Protein 6HXV (pdb70)

InterPro domains:
  IPR049733 Coiled-coil domain-containing protein 61, N-terminal head domain [PF27933] (8-145)
  IPR049733 Coiled-coil domain-containing protein 61, N-terminal head domain [cd22284] (7-140)
  IPR060572 CCDC61, coiled-coil domain [PF27935] (147-270)

B-factor: mean 34.75, std 16.64, range [12.06, 120.38]

Secondary structure (DSSP, 8-state):
---PPTT-EEEEEEEETTEEEEEEEEEETTEEEEEEEETTT--EEEEEE-HHHHHHHHHHHTS---HHHHHHHHHHHHHT--TTEEEEEE-HHHHHHHHHHH-------HHHHH-EEEEEEEEETTEEEEEEEEE-EEEPPPHHHHHHHHHHHHHHHHHHTT-/-PPEEEEEEEEETTEEEEEEEEEETTEEEEEEEETTT--EEEEEE-HHHHHHHHHHHTS---HHHHHHHHHHHHHT--TTEEEEEE-HHHHHHHHHHHHT-------HHHHH-EEEEEEEEETTEEEEEEEEE-EEEPPPHHHHHHHHHHHHHHHHHHH-

Radius of gyration: 26.98 Å; Cα contacts (8 Å, |Δi|>4): 589; chains: 2; bounding box: 34×44×88 Å

Sequence (323 aa):
GPHMEVGTVVVQEEMKFRGSEFAVKVEMMAERLLIVEISDVVTADQWRGEFGPAYIEDLLTRRKTGNFKQFPVFCSMLESAVHKSSDSVTLDLLTYSDLELLRNRKARAQPQSPALSAKRYLILIYTVEEARIHYPLPLPYLGKPDPAELQKEIRALRRSSELKTLGLREVGTVVQEEMKFRGSEFAVKVEMAERLLIVEISDVVVTADQWRGEFGPAYIEDLTRRKTGNFKQFPVFCSMLESAVHKSSDSVTTLDLLTYSDLELLRNRKAGVVGRPQSPALSAKRYLILIY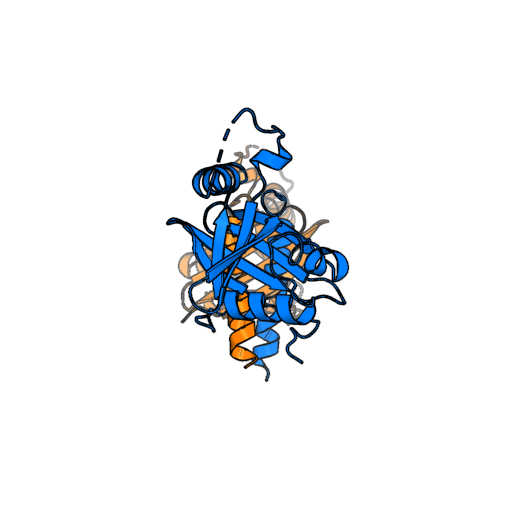TVEEARIHYPLPLPYLGKPDPAELQKEIRRALRSELKTLGL

Solvent-accessible surface area: 17899 Å² total; per-residue (Å²): 104,89,106,8,116,100,57,40,68,5,32,66,83,11,67,15,110,82,47,89,17,1,0,41,0,48,8,28,122,164,51,0,17,0,32,0,8,21,31,115,58,2,23,20,9,76,7,92,7,19,46,81,105,0,53,62,28,0,148,160,44,63,43,76,40,103,17,53,39,0,0,18,20,0,34,32,2,2,95,150,79,40,114,44,13,75,22,47,17,22,39,52,71,55,18,55,122,102,127,99,81,90,129,157,112,50,94,175,47,122,69,25,88,31,50,59,26,0,1,0,23,37,35,64,160,144,54,135,30,90,0,19,0,26,0,62,85,97,16,119,22,76,28,10,96,9,18,98,52,8,20,63,9,96,68,96,44,66,81,68,68,149,130,227,127,21,80,70,10,49,77,102,45,133,12,206,54,49,88,16,0,0,44,0,36,21,51,160,158,68,0,21,0,34,0,4,18,18,115,58,2,24,16,10,74,6,92,10,26,21,85,93,0,53,76,22,0,146,70,45,65,44,109,42,103,5,90,70,0,8,64,22,0,56,28,8,4,85,90,77,45,155,40,11,72,20,46,10,22,46,64,54,36,6,81,100,20,126,41,168,110,82,70,55,112,48,158,185,70,62,120,76,43,58,28,41,56,19,0,0,0,20,39,35,61,165,166,51,118,26,34,0,5,0,29,0,67,90,97,16,123,24,78,29,15,119,12,25,34,54,7,36,64,15,87,53,45,33,103,71,68,62,131

Structure (mmCIF, N/CA/C/O backbone):
data_6HXV
#
_entry.id   6HXV
#
_cell.length_a   55.360
_cell.length_b   76.310
_cell.length_c   83.240
_cell.angle_alpha   90.00
_cell.angle_beta   90.00
_cell.angle_gamma   90.00
#
_symmetry.space_group_name_H-M   'P 21 21 21'
#
loop_
_entity.id
_entity.type
_entity.pdbx_description
1 polymer 'Coiled-coil domain-containing protein 61'
2 water water
#
loop_
_atom_site.group_PDB
_atom_site.id
_atom_site.type_symbol
_atom_site.label_atom_id
_atom_site.label_alt_id
_atom_site.label_comp_id
_atom_site.label_asym_id
_atom_site.label_entity_id
_atom_site.label_seq_id
_atom_site.pdbx_PDB_ins_code
_atom_site.Cartn_x
_atom_site.Cartn_y
_atom_site.Cartn_z
_atom_site.occupancy
_atom_site.B_iso_or_equiv
_atom_site.auth_seq_id
_atom_site.auth_comp_id
_atom_site.auth_asym_id
_atom_site.auth_atom_id
_atom_site.pdbx_PDB_model_num
ATOM 1 N N . GLY A 1 1 ? 48.176 14.332 41.313 1.00 90.99 -2 GLY A N 1
ATOM 2 C CA . GLY A 1 1 ? 47.112 15.235 41.711 1.00 83.20 -2 GLY A CA 1
ATOM 3 C C . GLY A 1 1 ? 46.162 15.529 40.567 1.00 77.33 -2 GLY A C 1
ATOM 4 O O . GLY A 1 1 ? 46.575 15.532 39.405 1.00 75.36 -2 GLY A O 1
ATOM 5 N N . PRO A 1 2 ? 44.880 15.777 40.891 1.00 71.90 -1 PRO A N 1
ATOM 6 C CA . PRO A 1 2 ? 43.851 16.045 39.881 1.00 57.52 -1 PRO A CA 1
ATOM 7 C C . PRO A 1 2 ? 44.165 17.314 39.110 1.00 48.52 -1 PRO A C 1
ATOM 8 O O . PRO A 1 2 ? 44.605 18.298 39.709 1.00 39.65 -1 PRO A O 1
ATOM 12 N N . HIS A 1 3 ? 43.956 17.283 37.800 1.00 42.99 0 HIS A N 1
ATOM 13 C CA . HIS A 1 3 ? 44.182 18.453 36.966 1.00 42.68 0 HIS A CA 1
ATOM 14 C C . HIS A 1 3 ? 43.553 18.292 35.592 1.00 38.82 0 HIS A C 1
ATOM 15 O O . HIS A 1 3 ? 43.279 17.184 35.134 1.00 36.49 0 HIS A O 1
ATOM 22 N N . MET A 1 4 ? 43.315 19.418 34.946 1.00 39.29 1 MET A N 1
ATOM 23 C CA . MET A 1 4 ? 42.829 19.419 33.589 1.00 35.43 1 MET A CA 1
ATOM 24 C C . MET A 1 4 ? 44.053 19.597 32.698 1.00 32.27 1 MET A C 1
ATOM 25 O O . MET A 1 4 ? 44.885 20.461 32.955 1.00 26.08 1 MET A O 1
ATOM 30 N N . GLU A 1 5 ? 44.196 18.761 31.678 1.00 29.46 2 GLU A N 1
ATOM 31 C CA . GLU A 1 5 ? 45.393 18.814 30.847 1.00 27.22 2 GLU A CA 1
ATOM 32 C C . GLU A 1 5 ? 45.381 20.020 29.921 1.00 29.54 2 GLU A C 1
ATOM 33 O O . GLU A 1 5 ? 44.357 20.361 29.346 1.00 26.17 2 GLU A O 1
ATOM 39 N N . VAL A 1 6 ? 46.532 20.660 29.768 1.00 28.78 3 VAL A N 1
ATOM 40 C CA . VAL A 1 6 ? 46.633 21.781 28.852 1.00 27.93 3 VAL A CA 1
ATOM 41 C C . VAL A 1 6 ? 46.250 21.312 27.460 1.00 29.38 3 VAL A C 1
ATOM 42 O O . VAL A 1 6 ? 46.599 20.208 27.048 1.00 32.57 3 VAL A O 1
ATOM 46 N N . GLY A 1 7 ? 45.475 22.136 26.764 1.00 26.75 4 GLY A N 1
ATOM 47 C CA . GLY A 1 7 ? 44.976 21.777 25.450 1.00 34.70 4 GLY A CA 1
ATOM 48 C C . GLY A 1 7 ? 43.577 21.175 25.442 1.00 34.13 4 GLY A C 1
ATOM 49 O O . GLY A 1 7 ? 42.901 21.189 24.415 1.00 40.19 4 GLY A O 1
ATOM 50 N N . THR A 1 8 ? 43.141 20.648 26.581 1.00 34.38 5 THR A N 1
ATOM 51 C CA . THR A 1 8 ? 41.824 20.020 26.682 1.00 26.58 5 THR A CA 1
ATOM 52 C C . THR A 1 8 ? 40.697 21.040 26.556 1.00 31.32 5 THR A C 1
ATOM 53 O O . THR A 1 8 ? 40.779 22.138 27.109 1.00 24.63 5 THR A O 1
ATOM 57 N N . VAL A 1 9 ? 39.648 20.669 25.820 1.00 24.76 6 VAL A N 1
ATOM 58 C CA . VAL A 1 9 ? 38.439 21.475 25.705 1.00 29.48 6 VAL A CA 1
ATOM 59 C C . VAL A 1 9 ? 37.207 20.614 25.965 1.00 31.81 6 VAL A C 1
ATOM 60 O O . VAL A 1 9 ? 37.043 19.543 25.380 1.00 33.04 6 VAL A O 1
ATOM 64 N N . VAL A 1 10 ? 36.360 21.074 26.873 1.00 22.67 7 VAL A N 1
ATOM 65 C CA A VAL A 1 10 ? 35.072 20.446 27.127 0.57 23.09 7 VAL A CA 1
ATOM 66 C CA B VAL A 1 10 ? 35.077 20.431 27.083 0.43 22.11 7 VAL A CA 1
ATOM 67 C C . VAL A 1 10 ? 33.966 21.432 26.801 1.00 27.11 7 VAL A C 1
ATOM 68 O O . VAL A 1 10 ? 33.990 22.574 27.273 1.00 27.83 7 VAL A O 1
ATOM 75 N N . GLN A 1 11 ? 33.004 21.006 25.991 1.00 28.34 8 GLN A N 1
ATOM 76 C CA . GLN A 1 11 ? 31.880 21.872 25.667 1.00 25.47 8 GLN A CA 1
ATOM 77 C C . GLN A 1 11 ? 30.614 21.044 25.577 1.00 27.11 8 GLN A C 1
ATOM 78 O O . GLN A 1 11 ? 30.549 20.053 24.845 1.00 28.54 8 GLN A O 1
ATOM 84 N N . GLU A 1 12 ? 29.621 21.447 26.359 1.00 23.53 9 GLU A N 1
ATOM 85 C CA . GLU A 1 12 ? 28.360 20.739 26.425 1.00 23.76 9 GLU A CA 1
ATOM 86 C C . GLU A 1 12 ? 27.250 21.770 26.502 1.00 29.48 9 GLU A C 1
ATOM 87 O O . GLU A 1 12 ? 27.450 22.878 27.002 1.00 30.95 9 GLU A O 1
ATOM 93 N N . GLU A 1 13 ? 26.078 21.402 26.007 1.00 31.13 10 GLU A N 1
ATOM 94 C CA . GLU A 1 13 ? 24.928 22.280 26.067 1.00 27.88 10 GLU A CA 1
ATOM 95 C C . GLU A 1 13 ? 24.116 21.909 27.301 1.00 28.93 10 GLU A C 1
ATOM 96 O O . GLU A 1 13 ? 24.028 20.743 27.669 1.00 28.90 10 GLU A O 1
ATOM 102 N N . MET A 1 14 ? 23.561 22.907 27.962 1.00 27.87 11 MET A N 1
ATOM 103 C CA . MET A 1 14 ? 22.753 22.648 29.143 1.00 32.51 11 MET A CA 1
ATOM 104 C C . MET A 1 14 ? 21.849 23.830 29.408 1.00 34.78 11 MET A C 1
ATOM 105 O O . MET A 1 14 ? 22.075 24.934 28.904 1.00 31.67 11 MET A O 1
ATOM 110 N N . LYS A 1 15 ? 20.807 23.579 30.187 1.00 33.64 12 LYS A N 1
ATOM 111 C CA . LYS A 1 15 ? 19.783 24.571 30.444 1.00 32.04 12 LYS A CA 1
ATOM 112 C C . LYS A 1 15 ? 20.029 25.294 31.761 1.00 31.82 12 LYS A C 1
ATOM 113 O O . LYS A 1 15 ? 20.365 24.680 32.766 1.00 34.47 12 LYS A O 1
ATOM 115 N N . PHE A 1 16 ? 19.881 26.612 31.735 1.00 37.67 13 PHE A N 1
ATOM 116 C CA . PHE A 1 16 ? 19.936 27.424 32.942 1.00 34.86 13 PHE A CA 1
ATOM 117 C C . PHE A 1 16 ? 18.664 28.250 33.052 1.00 41.34 13 PHE A C 1
ATOM 118 O O . PHE A 1 16 ? 18.455 29.175 32.265 1.00 44.44 13 PHE A O 1
ATOM 126 N N . ARG A 1 17 ? 17.831 27.924 34.034 1.00 48.51 14 ARG A N 1
ATOM 127 C CA . ARG A 1 17 ? 16.569 28.628 34.245 1.00 56.17 14 ARG A CA 1
ATOM 128 C C . ARG A 1 17 ? 15.732 28.633 32.963 1.00 54.37 14 ARG A C 1
ATOM 129 O O . ARG A 1 17 ? 15.279 29.681 32.493 1.00 53.10 14 ARG A O 1
ATOM 131 N N . GLY A 1 18 ? 15.562 27.452 32.382 1.00 46.45 15 GLY A N 1
ATOM 132 C CA . GLY A 1 18 ? 14.675 27.286 31.249 1.00 40.05 15 GLY A CA 1
ATOM 133 C C . GLY A 1 18 ? 15.244 27.536 29.863 1.00 49.12 15 GLY A C 1
ATOM 134 O O . GLY A 1 18 ? 14.577 27.255 28.867 1.00 56.48 15 GLY A O 1
ATOM 135 N N . SER A 1 19 ? 16.461 28.060 29.773 1.00 43.11 16 SER A N 1
ATOM 136 C CA . SER A 1 19 ? 17.035 28.337 28.456 1.00 46.43 16 SER A CA 1
ATOM 137 C C . SER A 1 19 ? 18.349 27.596 28.198 1.00 33.15 16 SER A C 1
ATOM 138 O O . SER A 1 19 ? 19.117 27.301 29.120 1.00 29.86 16 SER A O 1
ATOM 141 N N . GLU A 1 20 ? 18.590 27.306 26.924 1.00 32.63 17 GLU A N 1
ATOM 142 C CA . GLU A 1 20 ? 19.741 26.514 26.495 1.00 31.09 17 GLU A CA 1
ATOM 143 C C . GLU A 1 20 ? 20.989 27.367 26.309 1.00 30.56 17 GLU A C 1
ATOM 144 O O . GLU A 1 20 ? 20.954 28.402 25.628 1.00 23.81 17 GLU A O 1
ATOM 150 N N . PHE A 1 21 ? 22.084 26.919 26.918 1.00 25.40 18 PHE A N 1
ATOM 151 C CA . PHE A 1 21 ? 23.388 27.542 26.763 1.00 28.44 18 PHE A CA 1
ATOM 152 C C . PHE A 1 21 ? 24.417 26.494 26.395 1.00 30.56 18 PHE A C 1
ATOM 153 O O . PHE A 1 21 ? 24.329 25.340 26.812 1.00 33.53 18 PHE A O 1
ATOM 161 N N . ALA A 1 22 ? 25.397 26.913 25.611 1.00 26.99 19 ALA A N 1
ATOM 162 C CA . ALA A 1 22 ? 26.559 26.096 25.354 1.00 25.43 19 ALA A CA 1
ATOM 163 C C . ALA A 1 22 ? 27.642 26.535 26.334 1.00 27.54 19 ALA A C 1
ATOM 164 O O . ALA A 1 22 ? 27.878 27.732 26.511 1.00 21.52 19 ALA A O 1
ATOM 166 N N . VAL A 1 23 ? 28.269 25.565 26.989 1.00 25.59 20 VAL A N 1
ATOM 167 C CA . VAL A 1 23 ? 29.237 25.854 28.048 1.00 24.38 20 VAL A CA 1
ATOM 168 C C . VAL A 1 23 ? 30.600 25.297 27.651 1.00 29.15 20 VAL A C 1
ATOM 169 O O . VAL A 1 23 ? 30.747 24.088 27.551 1.00 27.57 20 VAL A O 1
ATOM 173 N N . LYS A 1 24 ? 31.586 26.164 27.421 1.00 23.75 21 LYS A N 1
ATOM 174 C CA . LYS A 1 24 ? 32.908 25.708 26.972 1.00 21.60 21 LYS A CA 1
ATOM 175 C C . LYS A 1 24 ? 34.013 26.052 27.979 1.00 25.96 21 LYS A C 1
ATOM 176 O O . LYS A 1 24 ? 34.207 27.214 28.341 1.00 26.38 21 LYS A O 1
ATOM 182 N N . VAL A 1 25 ? 34.744 25.035 28.408 1.00 22.42 22 VAL A N 1
ATOM 183 C CA . VAL A 1 25 ? 35.844 25.250 29.326 1.00 25.85 22 VAL A CA 1
ATOM 184 C C . VAL A 1 25 ? 37.097 24.718 28.668 1.00 20.09 22 VAL A C 1
ATOM 185 O O . VAL A 1 25 ? 37.148 23.560 28.270 1.00 21.95 22 VAL A O 1
ATOM 189 N N . GLU A 1 26 ? 38.095 25.582 28.539 1.00 22.49 23 GLU A N 1
ATOM 190 C CA . GLU A 1 26 ? 39.362 25.201 27.942 1.00 20.50 23 GLU A CA 1
ATOM 191 C C . GLU A 1 26 ? 40.556 25.419 28.883 1.00 20.58 23 GLU A C 1
ATOM 192 O O . GLU A 1 26 ? 40.655 26.444 29.569 1.00 24.10 23 GLU A O 1
ATOM 198 N N . MET A 1 27 ? 41.473 24.455 28.908 1.00 20.45 24 MET A N 1
ATOM 199 C CA A MET A 1 27 ? 42.717 24.613 29.651 0.07 22.29 24 MET A CA 1
ATOM 200 C CA B MET A 1 27 ? 42.714 24.619 29.664 0.93 16.54 24 MET A CA 1
ATOM 201 C C . MET A 1 27 ? 43.860 25.088 28.758 1.00 24.92 24 MET A C 1
ATOM 202 O O . MET A 1 27 ? 44.348 24.335 27.932 1.00 27.43 24 MET A O 1
ATOM 211 N N . ALA A 1 28 ? 44.284 26.341 28.929 1.00 29.47 25 ALA A N 1
ATOM 212 C CA . ALA A 1 28 ? 45.496 26.844 28.282 1.00 32.61 25 ALA A CA 1
ATOM 213 C C . ALA A 1 28 ? 46.618 26.753 29.315 1.00 29.41 25 ALA A C 1
ATOM 214 O O . ALA A 1 28 ? 46.375 26.327 30.441 1.00 22.20 25 ALA A O 1
ATOM 216 N N . GLU A 1 29 ? 47.843 27.113 28.943 1.00 25.00 26 GLU A N 1
ATOM 217 C CA . GLU A 1 29 ? 48.940 27.025 29.895 1.00 22.93 26 GLU A CA 1
ATOM 218 C C . GLU A 1 29 ? 48.708 28.018 31.029 1.00 25.47 26 GLU A C 1
ATOM 219 O O . GLU A 1 29 ? 48.640 29.218 30.790 1.00 27.22 26 GLU A O 1
ATOM 225 N N . ARG A 1 30 ? 48.570 27.501 32.249 1.00 22.47 27 ARG A N 1
ATOM 226 C CA . ARG A 1 30 ? 48.293 28.300 33.452 1.00 21.97 27 ARG A CA 1
ATOM 227 C C . ARG A 1 30 ? 47.136 29.286 33.260 1.00 20.10 27 ARG A C 1
ATOM 228 O O . ARG A 1 30 ? 47.153 30.404 33.774 1.00 21.87 27 ARG A O 1
ATOM 236 N N . LEU A 1 31 ? 46.117 28.857 32.527 1.00 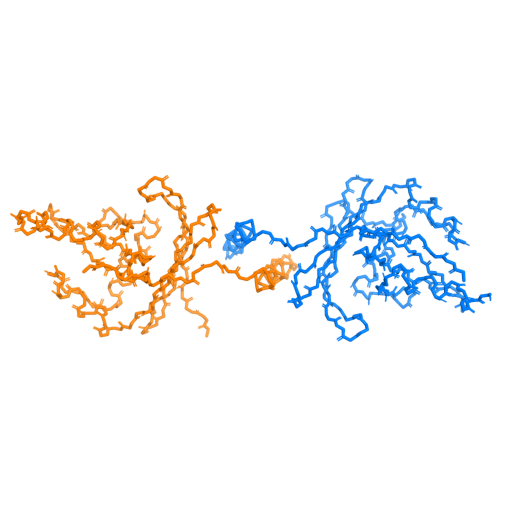21.44 28 LEU A N 1
ATOM 237 C CA . LEU A 1 31 ? 45.009 29.748 32.224 1.00 19.77 28 LEU A CA 1
ATOM 238 C C . LEU A 1 31 ? 43.752 28.936 31.973 1.00 20.98 28 LEU A C 1
ATOM 239 O O . LEU A 1 31 ? 43.699 28.116 31.048 1.00 20.99 28 LEU A O 1
ATOM 244 N N . LEU A 1 32 ? 42.762 29.156 32.834 1.00 19.90 29 LEU A N 1
ATOM 245 C CA . LEU A 1 32 ? 41.444 28.567 32.699 1.00 22.84 29 LEU A CA 1
ATOM 246 C C . LEU A 1 32 ? 40.558 29.482 31.872 1.00 20.63 29 LEU A C 1
ATOM 247 O O . LEU A 1 32 ? 40.357 30.639 32.229 1.00 24.41 29 LEU A O 1
ATOM 252 N N . ILE A 1 33 ? 40.004 28.958 30.786 1.00 19.96 30 ILE A N 1
ATOM 253 C CA . ILE A 1 33 ? 39.166 29.768 29.917 1.00 20.51 30 ILE A CA 1
ATOM 254 C C . ILE A 1 33 ? 37.737 29.253 29.917 1.00 19.68 30 ILE A C 1
ATOM 255 O O . ILE A 1 33 ? 37.494 28.078 29.660 1.00 25.50 30 ILE A O 1
ATOM 260 N N . VAL A 1 34 ? 36.796 30.146 30.189 1.00 20.79 31 VAL A N 1
ATOM 261 C CA . VAL A 1 34 ? 35.389 29.772 30.300 1.00 23.36 31 VAL A CA 1
ATOM 262 C C . VAL A 1 34 ? 34.577 30.634 29.342 1.00 25.15 31 VAL A C 1
ATOM 263 O O . VAL A 1 34 ? 34.628 31.857 29.394 1.00 24.57 31 VAL A O 1
ATOM 267 N N . GLU A 1 35 ? 33.832 29.990 28.461 1.00 18.93 32 GLU A N 1
ATOM 268 C CA . GLU A 1 35 ? 33.068 30.722 27.462 1.00 24.47 32 GLU A CA 1
ATOM 269 C C . GLU A 1 35 ? 31.664 30.169 27.375 1.00 23.56 32 GLU A C 1
ATOM 270 O O . GLU A 1 35 ? 31.472 28.952 27.284 1.00 29.44 32 GLU A O 1
ATOM 276 N N . ILE A 1 36 ? 30.679 31.057 27.406 1.00 25.69 33 ILE A N 1
ATOM 277 C CA . ILE A 1 36 ? 29.282 30.627 27.387 1.00 23.27 33 ILE A CA 1
ATOM 278 C C . ILE A 1 36 ? 28.525 31.318 26.254 1.00 28.30 33 ILE A C 1
ATOM 279 O O . ILE A 1 36 ? 28.679 32.520 26.029 1.00 28.73 33 ILE A O 1
ATOM 284 N N . SER A 1 37 ? 27.733 30.535 25.531 1.00 33.29 34 SER A N 1
ATOM 285 C CA . SER A 1 37 ? 26.995 31.024 24.372 1.00 27.26 34 SER A CA 1
ATOM 286 C C . SER A 1 37 ? 25.510 30.742 24.530 1.00 26.30 34 SER A C 1
ATOM 287 O O . SER A 1 37 ? 25.105 29.613 24.810 1.00 26.68 34 SER A O 1
ATOM 290 N N . ASP A 1 38 ? 24.696 31.771 24.344 1.00 30.04 35 ASP A N 1
ATOM 291 C CA . ASP A 1 38 ? 23.258 31.571 24.294 1.00 32.69 35 ASP A CA 1
ATOM 292 C C . ASP A 1 38 ? 22.922 30.881 22.985 1.00 27.27 35 ASP A C 1
ATOM 293 O O . ASP A 1 38 ? 23.195 31.418 21.917 1.00 25.31 35 ASP A O 1
ATOM 298 N N . VAL A 1 39 ? 22.340 29.691 23.071 1.00 26.84 36 VAL A N 1
ATOM 299 C CA . VAL A 1 39 ? 22.061 28.902 21.876 1.00 30.69 36 VAL A CA 1
ATOM 300 C C . VAL A 1 39 ? 21.065 29.622 20.953 1.00 32.08 36 VAL A C 1
ATOM 301 O O . VAL A 1 39 ? 21.196 29.564 19.734 1.00 27.79 36 VAL A O 1
ATOM 305 N N . VAL A 1 40 ? 20.103 30.336 21.531 1.00 27.62 37 VAL A N 1
ATOM 306 C CA . VAL A 1 40 ? 19.090 31.024 20.728 1.00 32.03 37 VAL A CA 1
ATOM 307 C C . VAL A 1 40 ? 19.539 32.389 20.183 1.00 33.01 37 VAL A C 1
ATOM 308 O O . VAL A 1 40 ? 19.351 32.675 18.998 1.00 32.83 37 VAL A O 1
ATOM 312 N N . THR A 1 41 ? 20.119 33.234 21.033 1.00 32.15 38 THR A N 1
ATOM 313 C CA . THR A 1 41 ? 20.458 34.598 20.610 1.00 27.51 38 THR A CA 1
ATOM 314 C C . THR A 1 41 ? 21.859 34.747 20.020 1.00 28.33 38 THR A C 1
ATOM 315 O O . THR A 1 41 ? 22.141 35.753 19.375 1.00 30.23 38 THR A O 1
ATOM 319 N N . ALA A 1 42 ? 22.722 33.760 20.281 1.00 28.89 39 ALA A N 1
ATOM 320 C CA . ALA A 1 42 ? 24.163 33.785 19.976 1.00 35.63 39 ALA A CA 1
ATOM 321 C C . ALA A 1 42 ? 24.979 34.778 20.826 1.00 27.97 39 ALA A C 1
ATOM 322 O O . ALA A 1 42 ? 26.160 34.956 20.580 1.00 27.98 39 ALA A O 1
ATOM 324 N N . ASP A 1 43 ? 24.362 35.423 21.810 1.00 28.18 40 ASP A N 1
ATOM 325 C CA . ASP A 1 43 ? 25.130 36.201 22.788 1.00 27.82 40 ASP A CA 1
ATOM 326 C C . ASP A 1 43 ? 26.258 35.374 23.391 1.00 25.46 40 ASP A C 1
ATOM 327 O O . ASP A 1 43 ? 26.082 34.193 23.649 1.00 22.98 40 ASP A O 1
ATOM 332 N N . GLN A 1 44 ? 27.414 35.986 23.610 1.00 23.07 41 GLN A N 1
ATOM 333 C CA . GLN A 1 44 ? 28.511 35.265 24.266 1.00 29.09 41 GLN A CA 1
ATOM 334 C C . GLN A 1 44 ? 29.118 36.000 25.463 1.00 23.26 41 GLN A C 1
ATOM 335 O O . GLN A 1 44 ? 29.170 37.229 25.491 1.00 26.65 41 GLN A O 1
ATOM 341 N N . TRP A 1 45 ? 29.603 35.222 26.425 1.00 19.02 42 TRP A N 1
ATOM 342 C CA . TRP A 1 45 ? 30.348 35.730 27.576 1.00 21.10 42 TRP A CA 1
ATOM 343 C C . TRP A 1 45 ? 31.607 34.906 27.711 1.00 29.29 42 TRP A C 1
ATOM 344 O O . TRP A 1 45 ? 31.580 33.713 27.424 1.00 24.59 42 TRP A O 1
ATOM 355 N N . ARG A 1 46 ? 32.701 35.529 28.143 1.00 23.00 43 ARG A N 1
ATOM 356 C CA . ARG A 1 46 ? 33.964 34.823 28.288 1.00 26.72 43 ARG A CA 1
ATOM 357 C C . ARG A 1 46 ? 34.813 35.419 29.398 1.00 25.60 43 ARG A C 1
ATOM 358 O O . ARG A 1 46 ? 34.896 36.637 29.550 1.00 26.78 43 ARG A O 1
ATOM 366 N N . GLY A 1 47 ? 35.445 34.551 30.177 1.00 28.04 44 GLY A N 1
ATOM 367 C CA . GLY A 1 47 ? 36.425 34.994 31.150 1.00 22.23 44 GLY A CA 1
ATOM 368 C C . GLY A 1 47 ? 37.639 34.097 31.137 1.00 23.22 44 GLY A C 1
ATOM 369 O O . GLY A 1 47 ? 37.570 32.927 30.745 1.00 20.81 44 GLY A O 1
ATOM 370 N N . GLU A 1 48 ? 38.776 34.643 31.550 1.00 19.49 45 GLU A N 1
ATOM 371 C CA . GLU A 1 48 ? 39.966 33.819 31.672 1.00 16.77 45 GLU A CA 1
ATOM 372 C C . GLU A 1 48 ? 40.546 34.042 33.062 1.00 19.12 45 GLU A C 1
ATOM 373 O O . GLU A 1 48 ? 40.492 35.142 33.597 1.00 20.79 45 GLU A O 1
ATOM 379 N N . PHE A 1 49 ? 41.047 32.976 33.669 1.00 20.00 46 PHE A N 1
ATOM 380 C CA . PHE A 1 49 ? 41.461 33.021 35.061 1.00 20.96 46 PHE A CA 1
ATOM 381 C C . PHE A 1 49 ? 42.770 32.293 35.275 1.00 18.25 46 PHE A C 1
ATOM 382 O O . PHE A 1 49 ? 42.907 31.149 34.857 1.00 21.65 46 PHE A O 1
ATOM 390 N N . GLY A 1 50 ? 43.713 32.947 35.950 1.00 21.25 47 GLY A N 1
ATOM 391 C CA . GLY A 1 50 ? 44.988 32.323 36.265 1.00 21.03 47 GLY A CA 1
ATOM 392 C C . GLY A 1 50 ? 45.001 31.659 37.635 1.00 20.52 47 GLY A C 1
ATOM 393 O O . GLY A 1 50 ? 44.033 31.747 38.398 1.00 19.98 47 GLY A O 1
ATOM 394 N N . PRO A 1 51 ? 46.109 30.978 37.953 1.00 24.64 48 PRO A N 1
ATOM 395 C CA . PRO A 1 51 ? 46.265 30.248 39.221 1.00 19.92 48 PRO A CA 1
ATOM 396 C C . PRO A 1 51 ? 46.061 31.140 40.446 1.00 22.59 48 PRO A C 1
ATOM 397 O O . PRO A 1 51 ? 45.286 30.774 41.336 1.00 22.65 48 PRO A O 1
ATOM 401 N N . ALA A 1 52 ? 46.750 32.276 40.503 1.00 19.52 49 ALA A N 1
ATOM 402 C CA . ALA A 1 52 ? 46.600 33.199 41.641 1.00 22.29 49 ALA A CA 1
ATOM 403 C C . ALA A 1 52 ? 45.161 33.704 41.772 1.00 26.55 49 ALA A C 1
ATOM 404 O O . ALA A 1 52 ? 44.618 33.811 42.873 1.00 22.41 49 ALA A O 1
ATOM 406 N N . TYR A 1 53 ? 44.549 34.032 40.645 1.00 23.64 50 TYR A N 1
ATOM 407 C CA . TYR A 1 53 ? 43.169 34.522 40.673 1.00 25.75 50 TYR A CA 1
ATOM 408 C C . TYR A 1 53 ? 42.235 33.503 41.299 1.00 19.08 50 TYR A C 1
ATOM 409 O O . TYR A 1 53 ? 41.445 33.818 42.200 1.00 23.17 50 TYR A O 1
ATOM 418 N N . ILE A 1 54 ? 42.304 32.278 40.793 1.00 21.39 51 ILE A N 1
ATOM 419 C CA . ILE A 1 54 ? 41.429 31.216 41.274 1.00 19.60 51 ILE A CA 1
ATOM 420 C C . ILE A 1 54 ? 41.699 30.878 42.735 1.00 24.66 51 ILE A C 1
ATOM 421 O O . ILE A 1 54 ? 40.768 30.670 43.520 1.00 27.82 51 ILE A O 1
ATOM 426 N N . GLU A 1 55 ? 42.972 30.842 43.116 1.00 21.58 52 GLU A N 1
ATOM 427 C CA . GLU A 1 55 ? 43.275 30.472 44.492 1.00 28.43 52 GLU A CA 1
ATOM 428 C C . GLU A 1 55 ? 42.756 31.543 45.458 1.00 23.47 52 GLU A C 1
ATOM 429 O O . GLU A 1 55 ? 42.206 31.231 46.506 1.00 19.31 52 GLU A O 1
ATOM 435 N N . ASP A 1 56 ? 42.883 32.800 45.058 1.00 20.25 53 ASP A N 1
ATOM 436 C CA . ASP A 1 56 ? 42.332 33.907 45.815 1.00 22.59 53 ASP A CA 1
ATOM 437 C C . ASP A 1 56 ? 40.797 33.868 45.846 1.00 22.81 53 ASP A C 1
ATOM 438 O O . ASP A 1 56 ? 40.196 34.089 46.893 1.00 24.62 53 ASP A O 1
ATOM 443 N N . LEU A 1 57 ? 40.172 33.589 44.698 1.00 20.33 54 LEU A N 1
ATOM 444 C CA A LEU A 1 57 ? 38.713 33.545 44.603 0.34 20.01 54 LEU A CA 1
ATOM 445 C CA B LEU A 1 57 ? 38.712 33.545 44.604 0.66 19.78 54 LEU A CA 1
ATOM 446 C C . LEU A 1 57 ? 38.136 32.471 45.526 1.00 23.52 54 LEU A C 1
ATOM 447 O O . LEU A 1 57 ? 37.177 32.717 46.268 1.00 25.88 54 LEU A O 1
ATOM 456 N N . THR A 1 58 ? 38.715 31.280 45.474 1.00 22.58 55 THR A N 1
ATOM 457 C CA . THR A 1 58 ? 38.209 30.183 46.284 1.00 23.78 55 THR A CA 1
ATOM 458 C C . THR A 1 58 ? 38.398 30.502 47.771 1.00 25.75 55 THR A C 1
ATOM 459 O O . THR A 1 58 ? 37.543 30.158 48.596 1.00 24.74 55 THR A O 1
ATOM 463 N N A ARG A 1 59 ? 39.492 31.177 48.109 0.52 19.53 56 ARG A N 1
ATOM 464 N N B ARG A 1 59 ? 39.506 31.161 48.097 0.48 19.79 56 ARG A N 1
ATOM 465 C CA A ARG A 1 59 ? 39.738 31.530 49.503 0.52 24.66 56 ARG A CA 1
ATOM 466 C CA B ARG A 1 59 ? 39.774 31.564 49.474 0.48 25.02 56 ARG A CA 1
ATOM 467 C C A ARG A 1 59 ? 38.721 32.568 49.966 0.52 28.88 56 ARG A C 1
ATOM 468 C C B ARG A 1 59 ? 38.728 32.561 49.952 0.48 28.66 56 ARG A C 1
ATOM 469 O O A ARG A 1 59 ? 38.144 32.446 51.048 0.52 25.61 56 ARG A O 1
ATOM 470 O O B ARG A 1 59 ? 38.145 32.407 51.026 0.48 26.02 56 ARG A O 1
ATOM 485 N N . LYS A 1 60 ? 38.491 33.584 49.140 1.00 27.35 57 LYS A N 1
ATOM 486 C CA . LYS A 1 60 ? 37.507 34.614 49.459 1.00 23.02 57 LYS A CA 1
ATOM 487 C C . LYS A 1 60 ? 36.100 34.052 49.534 1.00 25.05 57 LYS A C 1
ATOM 488 O O . LYS A 1 60 ? 35.265 34.548 50.278 1.00 28.15 57 LYS A O 1
ATOM 494 N N . THR A 1 61 ? 35.841 33.008 48.756 1.00 21.27 58 THR A N 1
ATOM 495 C CA . THR A 1 61 ? 34.528 32.383 48.730 1.00 20.22 58 THR A CA 1
ATOM 496 C C . THR A 1 61 ? 34.272 31.596 50.022 1.00 27.23 58 THR A C 1
ATOM 497 O O . THR A 1 61 ? 33.125 31.433 50.450 1.00 28.53 58 THR A O 1
ATOM 501 N N . GLY A 1 62 ? 35.338 31.114 50.649 1.00 21.45 59 GLY A N 1
ATOM 502 C CA . GLY A 1 62 ? 35.218 30.442 51.937 1.00 20.24 59 GLY A CA 1
ATOM 503 C C . GLY A 1 62 ? 35.832 29.050 51.987 1.00 26.86 59 GLY A C 1
ATOM 504 O O . GLY A 1 62 ? 35.732 28.356 52.998 1.00 24.18 59 GLY A O 1
ATOM 505 N N . ASN A 1 63 ? 36.484 28.635 50.901 1.00 26.10 60 ASN A N 1
ATOM 506 C CA . ASN A 1 63 ? 37.062 27.289 50.842 1.00 24.37 60 ASN A CA 1
ATOM 507 C C . ASN A 1 63 ? 38.128 27.180 49.762 1.00 30.57 60 ASN A C 1
ATOM 508 O O . ASN A 1 63 ? 37.823 26.878 48.605 1.00 22.64 60 ASN A O 1
ATOM 513 N N . PHE A 1 64 ? 39.376 27.413 50.160 1.00 26.64 61 PHE A N 1
ATOM 514 C CA . PHE A 1 64 ? 40.513 27.396 49.245 1.00 22.76 61 PHE A CA 1
ATOM 515 C C . PHE A 1 64 ? 40.581 26.132 48.396 1.00 23.05 61 PHE A C 1
ATOM 516 O O . PHE A 1 64 ? 40.459 25.023 48.913 1.00 22.23 61 PHE A O 1
ATOM 524 N N . LYS A 1 65 ? 40.778 26.305 47.092 1.00 23.54 62 LYS A N 1
ATOM 525 C CA . LYS A 1 65 ? 41.106 25.187 46.211 1.00 23.00 62 LYS A CA 1
ATOM 526 C C . LYS A 1 65 ? 42.342 25.525 45.383 1.00 26.47 62 LYS A C 1
ATOM 527 O O . LYS A 1 65 ? 42.406 26.599 44.789 1.00 23.73 62 LYS A O 1
ATOM 533 N N . GLN A 1 66 ? 43.314 24.616 45.336 1.00 22.54 63 GLN A N 1
ATOM 534 C CA . GLN A 1 66 ? 44.429 24.748 44.388 1.00 23.16 63 GLN A CA 1
ATOM 535 C C . GLN A 1 66 ? 43.924 24.862 42.951 1.00 21.35 63 GLN A C 1
ATOM 536 O O . GLN A 1 66 ? 42.914 24.246 42.590 1.00 26.48 63 GLN A O 1
ATOM 542 N N . PHE A 1 67 ? 44.628 25.653 42.139 1.00 25.48 64 PHE A N 1
ATOM 543 C CA . PHE A 1 67 ? 44.207 25.942 40.760 1.00 17.71 64 PHE A CA 1
ATOM 544 C C . PHE A 1 67 ? 43.875 24.666 39.958 1.00 17.62 64 PHE A C 1
ATOM 545 O O . PHE A 1 67 ? 42.793 24.565 39.384 1.00 21.74 64 PHE A O 1
ATOM 553 N N . PRO A 1 68 ? 44.770 23.665 39.958 1.00 20.17 65 PRO A N 1
ATOM 554 C CA . PRO A 1 68 ? 44.453 22.502 39.115 1.00 22.84 65 PRO A CA 1
ATOM 555 C C . PRO A 1 68 ? 43.282 21.671 39.627 1.00 28.21 65 PRO A C 1
ATOM 556 O O . PRO A 1 68 ? 42.544 21.073 38.834 1.00 22.85 65 PRO A O 1
ATOM 560 N N . VAL A 1 69 ? 43.119 21.627 40.943 1.00 30.44 66 VAL A N 1
ATOM 561 C CA . VAL A 1 69 ? 41.965 20.978 41.538 1.00 24.40 66 VAL A CA 1
ATOM 562 C C . VAL A 1 69 ? 40.684 21.713 41.118 1.00 22.21 66 VAL A C 1
ATOM 563 O O . VAL A 1 69 ? 39.715 21.098 40.649 1.00 19.18 66 VAL A O 1
ATOM 567 N N . PHE A 1 70 ? 40.691 23.034 41.267 1.00 20.79 67 PHE A N 1
ATOM 568 C CA . PHE A 1 70 ? 39.546 23.826 40.831 1.00 21.88 67 PHE A CA 1
ATOM 569 C C . PHE A 1 70 ? 39.201 23.568 39.361 1.00 25.40 67 PHE A C 1
ATOM 570 O O . PHE A 1 70 ? 38.033 23.405 39.006 1.00 24.68 67 PHE A O 1
ATOM 578 N N . CYS A 1 71 ? 40.222 23.549 38.510 1.00 23.96 68 CYS A N 1
ATOM 579 C CA . CYS A 1 71 ? 40.016 23.333 37.089 1.00 27.49 68 CYS A CA 1
ATOM 580 C C . CYS A 1 71 ? 39.320 22.004 36.815 1.00 24.73 68 CYS A C 1
ATOM 581 O O . CYS A 1 71 ? 38.355 21.953 36.044 1.00 22.37 68 CYS A O 1
ATOM 584 N N . SER A 1 72 ? 39.800 20.940 37.452 1.00 23.69 69 SER A N 1
ATOM 585 C CA . SER A 1 72 ? 39.234 19.612 37.241 1.00 24.23 69 SER A CA 1
ATOM 586 C C . SER A 1 72 ? 37.804 19.527 37.770 1.00 20.78 69 SER A C 1
ATOM 587 O O . SER A 1 72 ? 36.974 18.814 37.205 1.00 27.60 69 SER A O 1
ATOM 590 N N . MET A 1 73 ? 37.520 20.236 38.861 1.00 24.87 70 MET A N 1
ATOM 591 C CA . MET A 1 73 ? 36.150 20.340 39.378 1.00 19.48 70 MET A CA 1
ATOM 592 C C . MET A 1 73 ? 35.199 20.921 38.331 1.00 21.69 70 MET A C 1
ATOM 593 O O . MET A 1 73 ? 34.094 20.418 38.126 1.00 20.39 70 MET A O 1
ATOM 598 N N . LEU A 1 74 ? 35.627 22.007 37.696 1.00 18.62 71 LEU A N 1
ATOM 599 C CA . LEU A 1 74 ? 34.789 22.685 36.716 1.00 22.19 71 LEU A CA 1
ATOM 600 C C . LEU A 1 74 ? 34.608 21.784 35.504 1.00 20.29 71 LEU A C 1
ATOM 601 O O . LEU A 1 74 ? 33.505 21.676 34.955 1.00 26.08 71 LEU A O 1
ATOM 606 N N . GLU A 1 75 ? 35.700 21.123 35.119 1.00 16.85 72 GLU A N 1
ATOM 607 C CA . GLU A 1 75 ? 35.682 20.127 34.045 1.00 26.67 72 GLU A CA 1
ATOM 608 C C . GLU A 1 75 ? 34.652 19.049 34.322 1.00 30.89 72 GLU A C 1
ATOM 609 O O . GLU A 1 75 ? 33.836 18.723 33.462 1.00 23.98 72 GLU A O 1
ATOM 615 N N . SER A 1 76 ? 34.696 18.501 35.531 1.00 25.23 73 SER A N 1
ATOM 616 C CA . SER A 1 76 ? 33.742 17.480 35.938 1.00 23.48 73 SER A CA 1
ATOM 617 C C . SER A 1 76 ? 32.324 18.013 35.907 1.00 23.25 73 SER A C 1
ATOM 618 O O . SER A 1 76 ? 31.390 17.278 35.583 1.00 28.83 73 SER A O 1
ATOM 621 N N . ALA A 1 77 ? 32.165 19.297 36.216 1.00 20.89 74 ALA A N 1
ATOM 622 C CA . ALA A 1 77 ? 30.836 19.894 36.261 1.00 28.14 74 ALA A CA 1
ATOM 623 C C . ALA A 1 77 ? 30.237 20.027 34.858 1.00 28.93 74 ALA A C 1
ATOM 624 O O . ALA A 1 77 ? 29.040 19.855 34.677 1.00 30.84 74 ALA A O 1
ATOM 626 N N . VAL A 1 78 ? 31.064 20.333 33.866 1.00 26.16 75 VAL A N 1
ATOM 627 C CA . VAL A 1 78 ? 30.557 20.496 32.505 1.00 29.41 75 VAL A CA 1
ATOM 628 C C . VAL A 1 78 ? 30.157 19.141 31.936 1.00 29.83 75 VAL A C 1
ATOM 629 O O . VAL A 1 78 ? 29.129 19.016 31.264 1.00 29.72 75 VAL A O 1
ATOM 633 N N . HIS A 1 79 ? 30.975 18.133 32.220 1.00 26.35 76 HIS A N 1
ATOM 634 C CA . HIS A 1 79 ? 30.691 16.752 31.846 1.00 26.44 76 HIS A CA 1
ATOM 635 C C . HIS A 1 79 ? 29.501 16.199 32.620 1.00 33.15 76 HIS A C 1
ATOM 636 O O . HIS A 1 79 ? 28.937 15.173 32.236 1.00 31.26 76 HIS A O 1
ATOM 643 N N . LYS A 1 80 ? 29.138 16.880 33.709 1.00 30.96 77 LYS A N 1
ATOM 644 C CA . LYS A 1 80 ? 28.183 16.368 34.692 1.00 27.95 77 LYS A CA 1
ATOM 645 C C . LYS A 1 80 ? 28.589 14.978 35.161 1.00 31.95 77 LYS A C 1
ATOM 646 O O . LYS A 1 80 ? 27.767 14.072 35.265 1.00 31.51 77 LYS A O 1
ATOM 652 N N . SER A 1 81 ? 29.873 14.825 35.457 1.00 31.21 78 SER A N 1
ATOM 653 C CA . SER A 1 81 ? 30.428 13.529 35.805 1.00 37.64 78 SER A CA 1
ATOM 654 C C . SER A 1 81 ? 30.581 13.318 37.310 1.00 43.15 78 SER A C 1
ATOM 655 O O . SER A 1 81 ? 31.103 12.286 37.736 1.00 50.02 78 SER A O 1
ATOM 658 N N . SER A 1 82 ? 30.141 14.284 38.118 1.00 42.52 79 SER A N 1
ATOM 659 C CA . SER A 1 82 ? 30.242 14.139 39.575 1.00 38.68 79 SER A CA 1
ATOM 660 C C . SER A 1 82 ? 29.085 14.764 40.345 1.00 36.85 79 SER A C 1
ATOM 661 O O . SER A 1 82 ? 28.720 15.912 40.111 1.00 38.02 79 SER A O 1
ATOM 664 N N . ASP A 1 83 ? 28.532 14.011 41.290 1.00 45.18 80 ASP A N 1
ATOM 665 C CA . ASP A 1 83 ? 27.442 14.508 42.119 1.00 51.61 80 ASP A CA 1
ATOM 666 C C . ASP A 1 83 ? 27.884 15.652 43.041 1.00 45.60 80 ASP A C 1
ATOM 667 O O . ASP A 1 83 ? 27.046 16.393 43.558 1.00 53.21 80 ASP A O 1
ATOM 669 N N . SER A 1 84 ? 29.191 15.812 43.237 1.00 33.15 81 SER A N 1
ATOM 670 C CA . SER A 1 84 ? 29.680 16.824 44.172 1.00 29.35 81 SER A CA 1
ATOM 671 C C . SER A 1 84 ? 29.697 18.224 43.561 1.00 30.13 81 SER A C 1
ATOM 672 O O . SER A 1 84 ? 29.837 19.216 44.276 1.00 24.44 81 SER A O 1
ATOM 675 N N . VAL A 1 85 ? 29.543 18.318 42.243 1.00 24.68 82 VAL A N 1
ATOM 676 C CA . VAL A 1 85 ? 29.524 19.631 41.609 1.00 25.97 82 VAL A CA 1
ATOM 677 C C . VAL A 1 85 ? 28.327 19.815 40.680 1.00 31.44 82 VAL A C 1
ATOM 678 O O . VAL A 1 85 ? 27.841 18.869 40.065 1.00 31.47 82 VAL A O 1
ATOM 682 N N . THR A 1 86 ? 27.859 21.051 40.595 1.00 27.58 83 THR A N 1
ATOM 683 C CA . THR A 1 86 ? 26.823 21.426 39.656 1.00 24.99 83 THR A CA 1
ATOM 684 C C . THR A 1 86 ? 27.038 22.881 39.286 1.00 24.61 83 THR A C 1
ATOM 685 O O . THR A 1 86 ? 27.938 23.535 39.823 1.00 22.16 83 THR A O 1
ATOM 689 N N . LEU A 1 87 ? 26.221 23.386 38.370 1.00 23.55 84 LEU A N 1
ATOM 690 C CA . LEU A 1 87 ? 26.454 24.693 37.768 1.00 24.77 84 LEU A CA 1
ATOM 691 C C . LEU A 1 87 ? 25.218 25.560 37.805 1.00 24.79 84 LEU A C 1
ATOM 692 O O . LEU A 1 87 ? 24.102 25.068 37.726 1.00 26.59 84 LEU A O 1
ATOM 697 N N . ASP A 1 88 ? 25.430 26.861 37.910 1.00 25.61 85 ASP A N 1
ATOM 698 C CA . ASP A 1 88 ? 24.364 27.828 37.720 1.00 25.65 85 ASP A CA 1
ATOM 699 C C . ASP A 1 88 ? 24.925 28.990 36.914 1.00 30.48 85 ASP A C 1
ATOM 700 O O . ASP A 1 88 ? 26.143 29.196 36.854 1.00 28.33 85 ASP A O 1
ATOM 705 N N . LEU A 1 89 ? 24.039 29.733 36.268 1.00 30.36 86 LEU A N 1
ATOM 706 C CA . LEU A 1 89 ? 24.452 30.897 35.511 1.00 29.07 86 LEU A CA 1
ATOM 707 C C . LEU A 1 89 ? 23.612 32.084 35.946 1.00 32.14 86 LEU A C 1
ATOM 708 O O . LEU A 1 89 ? 22.383 32.066 35.825 1.00 29.74 86 LEU A O 1
ATOM 713 N N . LEU A 1 90 ? 24.274 33.111 36.458 1.00 24.53 87 LEU A N 1
ATOM 714 C CA . LEU A 1 90 ? 23.555 34.211 37.093 1.00 31.20 87 LEU A CA 1
ATOM 715 C C . LEU A 1 90 ? 23.969 35.595 36.609 1.00 32.85 87 LEU A C 1
ATOM 716 O O . LEU A 1 90 ? 25.103 35.803 36.186 1.00 30.33 87 LEU A O 1
ATOM 721 N N . THR A 1 91 ? 23.045 36.547 36.706 1.00 32.08 88 THR A N 1
ATOM 722 C CA . THR A 1 91 ? 23.382 37.957 36.540 1.00 33.78 88 THR A CA 1
ATOM 723 C C . THR A 1 91 ? 23.927 38.505 37.858 1.00 39.23 88 THR A C 1
ATOM 724 O O . THR A 1 91 ? 23.741 37.887 38.920 1.00 30.30 88 THR A O 1
ATOM 728 N N . TYR A 1 92 ? 24.584 39.663 37.784 1.00 38.32 89 TYR A N 1
ATOM 729 C CA . TYR A 1 92 ? 25.027 40.382 38.979 1.00 41.99 89 TYR A CA 1
ATOM 730 C C . TYR A 1 92 ? 23.868 40.571 39.951 1.00 43.63 89 TYR A C 1
ATOM 731 O O . TYR A 1 92 ? 24.021 40.372 41.164 1.00 36.10 89 TYR A O 1
ATOM 740 N N . SER A 1 93 ? 22.713 40.949 39.409 1.00 44.25 90 SER A N 1
ATOM 741 C CA . SER A 1 93 ? 21.501 41.125 40.206 1.00 48.47 90 SER A CA 1
ATOM 742 C C . SER A 1 93 ? 21.131 39.853 40.948 1.00 50.19 90 SER A C 1
ATOM 743 O O . SER A 1 93 ? 20.917 39.882 42.161 1.00 47.35 90 SER A O 1
ATOM 746 N N . ASP A 1 94 ? 21.044 38.746 40.204 1.00 41.22 91 ASP A N 1
ATOM 747 C CA . ASP A 1 94 ? 20.731 37.439 40.775 1.00 37.47 91 ASP A CA 1
ATOM 748 C C . ASP A 1 94 ? 21.671 37.141 41.920 1.00 42.82 91 ASP A C 1
ATOM 749 O O . ASP A 1 94 ? 21.265 36.675 42.983 1.00 54.62 91 ASP A O 1
ATOM 754 N N . LEU A 1 95 ? 22.944 37.418 41.687 1.00 39.76 92 LEU A N 1
ATOM 755 C CA . LEU A 1 95 ? 23.981 37.068 42.637 1.00 49.60 92 LEU A CA 1
ATOM 756 C C . LEU A 1 95 ? 23.879 37.945 43.884 1.00 61.36 92 LEU A C 1
ATOM 757 O O . LEU A 1 95 ? 24.188 37.509 44.993 1.00 59.60 92 LEU A O 1
ATOM 762 N N . GLU A 1 96 ? 23.423 39.177 43.687 1.00 67.32 93 GLU A N 1
ATOM 763 C CA . GLU A 1 96 ? 23.293 40.141 44.772 1.00 69.24 93 GLU A CA 1
ATOM 764 C C . GLU A 1 96 ? 22.070 39.845 45.633 1.00 64.74 93 GLU A C 1
ATOM 765 O O . GLU A 1 96 ? 22.101 40.026 46.848 1.00 60.10 93 GLU A O 1
ATOM 771 N N . LEU A 1 97 ? 20.993 39.399 44.993 1.00 61.23 94 LEU A N 1
ATOM 772 C CA . LEU A 1 97 ? 19.788 39.004 45.710 1.00 62.40 94 LEU A CA 1
ATOM 773 C C . LEU A 1 97 ? 20.036 37.783 46.582 1.00 69.82 94 LEU A C 1
ATOM 774 O O . LEU A 1 97 ? 19.570 37.713 47.721 1.00 71.89 94 LEU A O 1
ATOM 779 N N . LEU A 1 98 ? 20.773 36.822 46.042 1.00 66.79 95 LEU A N 1
ATOM 780 C CA . LEU A 1 98 ? 21.034 35.585 46.758 1.00 69.60 95 LEU A CA 1
ATOM 781 C C . LEU A 1 98 ? 22.056 35.812 47.872 1.00 78.90 95 LEU A C 1
ATOM 782 O O . LEU A 1 98 ? 22.081 35.079 48.860 1.00 82.62 95 LEU A O 1
ATOM 787 N N . ARG A 1 99 ? 22.885 36.840 47.717 1.00 81.24 96 ARG A N 1
ATOM 788 C CA . ARG A 1 99 ? 23.810 37.236 48.774 1.00 80.74 96 ARG A CA 1
ATOM 789 C C . ARG A 1 99 ? 23.050 37.811 49.967 1.00 79.63 96 ARG A C 1
ATOM 790 O O . ARG A 1 99 ? 23.352 37.500 51.118 1.00 77.66 96 ARG A O 1
ATOM 798 N N . ASN A 1 100 ? 22.060 38.649 49.680 1.00 79.50 97 ASN A N 1
ATOM 799 C CA . ASN A 1 100 ? 21.235 39.258 50.715 1.00 82.88 97 ASN A CA 1
ATOM 800 C C . ASN A 1 100 ? 20.332 38.247 51.417 1.00 94.52 97 ASN A C 1
ATOM 801 O O . ASN A 1 100 ? 20.153 38.302 52.636 1.00 97.31 97 ASN A O 1
ATOM 806 N N . ARG A 1 101 ? 19.763 37.330 50.640 1.00 97.79 98 ARG A N 1
ATOM 807 C CA . ARG A 1 101 ? 18.878 36.306 51.182 1.00 97.27 98 ARG A CA 1
ATOM 808 C C . ARG A 1 101 ? 19.599 35.452 52.217 1.00 98.36 98 ARG A C 1
ATOM 809 O O . ARG A 1 101 ? 19.034 35.133 53.262 1.00 106.72 98 ARG A O 1
ATOM 811 N N . LYS A 1 102 ? 20.849 35.099 51.921 1.00 88.66 99 LYS A N 1
ATOM 812 C CA . LYS A 1 102 ? 21.657 34.254 52.798 1.00 81.41 99 LYS A CA 1
ATOM 813 C C . LYS A 1 102 ? 21.677 34.773 54.236 1.00 90.19 99 LYS A C 1
ATOM 814 O O . LYS A 1 102 ? 21.449 34.015 55.182 1.00 96.11 99 LYS A O 1
ATOM 816 N N . ALA A 1 103 ? 21.934 36.068 54.392 1.00 87.31 100 ALA A N 1
ATOM 817 C CA . ALA A 1 103 ? 21.979 36.684 55.714 1.00 85.31 100 ALA A CA 1
ATOM 818 C C . ALA A 1 103 ? 21.503 38.134 55.673 1.00 79.19 100 ALA A C 1
ATOM 819 O O . ALA A 1 103 ? 20.303 38.409 55.745 1.00 73.20 100 ALA A O 1
ATOM 821 N N . ARG A 1 110 ? 19.393 48.365 49.450 1.00 64.83 107 ARG A N 1
ATOM 822 C CA . ARG A 1 110 ? 20.682 49.020 49.252 1.00 69.31 107 ARG A CA 1
ATOM 823 C C . ARG A 1 110 ? 20.994 49.194 47.769 1.00 74.91 107 ARG A C 1
ATOM 824 O O . ARG A 1 110 ? 20.728 48.301 46.962 1.00 76.62 107 ARG A O 1
ATOM 826 N N . ALA A 1 111 ? 21.562 50.344 47.416 1.00 73.40 108 ALA A N 1
ATOM 827 C CA . ALA A 1 111 ? 21.900 50.639 46.023 1.00 64.69 108 ALA A CA 1
ATOM 828 C C . ALA A 1 111 ? 23.048 49.763 45.521 1.00 60.60 108 ALA A C 1
ATOM 829 O O . ALA A 1 111 ? 23.923 49.363 46.294 1.00 55.68 108 ALA A O 1
ATOM 831 N N . GLN A 1 112 ? 23.030 49.469 44.223 1.00 57.71 109 GLN A N 1
ATOM 832 C CA . GLN A 1 112 ? 24.053 48.639 43.597 1.00 64.46 109 GLN A CA 1
ATOM 833 C C . GLN A 1 112 ? 24.791 49.432 42.515 1.00 72.67 109 GLN A C 1
ATOM 834 O O . GLN A 1 112 ? 24.228 50.369 41.945 1.00 74.56 109 GLN A O 1
ATOM 836 N N . PRO A 1 113 ? 26.056 49.069 42.233 1.00 73.81 110 PRO A N 1
ATOM 837 C CA . PRO A 1 113 ? 26.782 49.767 41.164 1.00 76.90 110 PRO A CA 1
ATOM 838 C C . PRO A 1 113 ? 26.144 49.503 39.799 1.00 73.81 110 PRO A C 1
ATOM 839 O O . PRO A 1 113 ? 25.637 48.407 39.570 1.00 70.06 110 PRO A O 1
ATOM 843 N N . GLN A 1 114 ? 26.150 50.496 38.916 1.00 75.93 111 GLN A N 1
ATOM 844 C CA . GLN A 1 114 ? 25.491 50.356 37.620 1.00 82.72 111 GLN A CA 1
ATOM 845 C C . GLN A 1 114 ? 26.391 50.756 36.461 1.00 71.29 111 GLN A C 1
ATOM 846 O O . GLN A 1 114 ? 26.809 51.911 36.357 1.00 72.12 111 GLN A O 1
ATOM 852 N N . SER A 1 115 ? 26.676 49.797 35.587 1.00 55.40 112 SER A N 1
ATOM 853 C CA . SER A 1 115 ? 27.444 50.068 34.376 1.00 52.40 112 SER A CA 1
ATOM 854 C C . SER A 1 115 ? 26.974 49.160 33.243 1.00 49.59 112 SER A C 1
ATOM 855 O O . SER A 1 115 ? 26.401 48.099 33.492 1.00 37.26 112 SER A O 1
ATOM 858 N N . PRO A 1 116 ? 27.188 49.585 31.990 1.00 54.99 113 PRO A N 1
ATOM 859 C CA . PRO A 1 116 ? 26.874 48.693 30.869 1.00 55.68 113 PRO A CA 1
ATOM 860 C C . PRO A 1 116 ? 27.506 47.313 31.055 1.00 47.44 113 PRO A C 1
ATOM 861 O O . PRO A 1 116 ? 26.812 46.303 30.943 1.00 40.36 113 PRO A O 1
ATOM 865 N N . ALA A 1 117 ? 28.799 47.287 31.370 1.00 46.94 114 ALA A N 1
ATOM 866 C CA . ALA A 1 117 ? 29.533 46.041 31.579 1.00 40.96 114 ALA A CA 1
ATOM 867 C C . ALA A 1 117 ? 28.926 45.184 32.690 1.00 40.06 114 ALA A C 1
ATOM 868 O O . ALA A 1 117 ? 28.798 43.968 32.549 1.00 40.63 114 ALA A O 1
ATOM 870 N N . LEU A 1 118 ? 28.560 45.815 33.798 1.00 32.90 115 LEU A N 1
ATOM 871 C CA . LEU A 1 118 ? 28.010 45.072 34.921 1.00 31.99 115 LEU A CA 1
ATOM 872 C C . LEU A 1 118 ? 26.675 44.458 34.510 1.00 35.26 115 LEU A C 1
ATOM 873 O O . LEU A 1 118 ? 26.405 43.298 34.804 1.00 39.42 115 LEU A O 1
ATOM 875 N N . SER A 1 119 ? 25.845 45.248 33.836 1.00 33.84 116 SER A N 1
ATOM 876 C CA . SER A 1 119 ? 24.533 44.782 33.401 1.00 40.15 116 SER A CA 1
ATOM 877 C C . SER A 1 119 ? 24.661 43.557 32.510 1.00 37.87 116 SER A C 1
ATOM 878 O O . SER A 1 119 ? 23.919 42.588 32.657 1.00 39.76 116 SER A O 1
ATOM 881 N N . ALA A 1 120 ? 25.619 43.611 31.590 1.00 31.09 117 ALA A N 1
ATOM 882 C CA . ALA A 1 120 ? 25.735 42.603 30.539 1.00 39.46 117 ALA A CA 1
ATOM 883 C C . ALA A 1 120 ? 26.491 41.344 30.983 1.00 40.97 117 ALA A C 1
ATOM 884 O O . ALA A 1 120 ? 26.402 40.298 30.329 1.00 38.02 117 ALA A O 1
ATOM 886 N N . LYS A 1 121 ? 27.213 41.449 32.097 1.00 36.14 118 LYS A N 1
ATOM 887 C CA . LYS A 1 121 ? 28.036 40.355 32.619 1.00 29.43 118 LYS A CA 1
ATOM 888 C C . LYS A 1 121 ? 27.193 39.147 33.024 1.00 31.54 118 LYS A C 1
ATOM 889 O O . LYS A 1 121 ? 26.006 39.286 33.315 1.00 30.53 118 LYS A O 1
ATOM 895 N N . ARG A 1 122 ? 27.800 37.961 33.000 1.00 25.00 119 ARG A N 1
ATOM 896 C CA . ARG A 1 122 ? 27.216 36.779 33.626 1.00 22.04 119 ARG A CA 1
ATOM 897 C C . ARG A 1 122 ? 28.241 36.169 34.565 1.00 28.47 119 ARG A C 1
ATOM 898 O O . ARG A 1 122 ? 29.439 36.421 34.434 1.00 26.08 119 ARG A O 1
ATOM 906 N N . TYR A 1 123 ? 27.752 35.348 35.485 1.00 21.50 120 TYR A N 1
ATOM 907 C CA . TYR A 1 123 ? 28.580 34.620 36.443 1.00 22.61 120 TYR A CA 1
ATOM 908 C C . TYR A 1 123 ? 28.269 33.135 36.380 1.00 26.96 120 TYR A C 1
ATOM 909 O O . TYR A 1 123 ? 27.148 32.720 36.689 1.00 26.10 120 TYR A O 1
ATOM 918 N N . LEU A 1 124 ? 29.239 32.334 35.951 1.00 27.07 121 LEU A N 1
ATOM 919 C CA . LEU A 1 124 ? 29.091 30.890 36.031 1.00 20.14 121 LEU A CA 1
ATOM 920 C C . LEU A 1 124 ? 29.377 30.473 37.462 1.00 22.17 121 LEU A C 1
ATOM 921 O O . LEU A 1 124 ? 30.472 30.718 37.977 1.00 25.66 121 LEU A O 1
ATOM 926 N N . ILE A 1 125 ? 28.396 29.864 38.122 1.00 25.27 122 ILE A N 1
ATOM 927 C CA . ILE A 1 125 ? 28.606 29.428 39.494 1.00 20.30 122 ILE A CA 1
ATOM 928 C C . ILE A 1 125 ? 28.977 27.957 39.563 1.00 23.91 122 ILE A C 1
ATOM 929 O O . ILE A 1 125 ? 28.194 27.086 39.172 1.00 24.99 122 ILE A O 1
ATOM 934 N N . LEU A 1 126 ? 30.175 27.686 40.063 1.00 17.22 123 LEU A N 1
ATOM 935 C CA . LEU A 1 126 ? 30.569 26.317 40.354 1.00 19.79 123 LEU A CA 1
ATOM 936 C C . LEU A 1 126 ? 30.114 25.985 41.773 1.00 22.48 123 LEU A C 1
ATOM 937 O O . LEU A 1 126 ? 30.612 26.543 42.741 1.00 19.46 123 LEU A O 1
ATOM 942 N N . ILE A 1 127 ? 29.121 25.115 41.877 1.00 20.96 124 ILE A N 1
ATOM 943 C CA . ILE A 1 127 ? 28.536 24.776 43.171 1.00 25.28 124 ILE A CA 1
ATOM 944 C C . ILE A 1 127 ? 29.070 23.441 43.617 1.00 26.18 124 ILE A C 1
ATOM 945 O O . ILE A 1 127 ? 28.786 22.399 43.011 1.00 22.40 124 ILE A O 1
ATOM 950 N N . TYR A 1 128 ? 29.873 23.494 44.672 1.00 23.12 125 TYR A N 1
ATOM 951 C CA . TYR A 1 128 ? 30.544 22.331 45.233 1.00 21.50 125 TYR A CA 1
ATOM 952 C C . TYR A 1 128 ? 29.905 21.897 46.550 1.00 22.12 125 TYR A C 1
ATOM 953 O O . TYR A 1 128 ? 29.771 22.701 47.467 1.00 23.12 125 TYR A O 1
ATOM 962 N N . THR A 1 129 ? 29.512 20.632 46.641 1.00 20.80 126 THR A N 1
ATOM 963 C CA . THR A 1 129 ? 28.951 20.093 47.876 1.00 23.87 126 THR A CA 1
ATOM 964 C C . THR A 1 129 ? 29.978 19.280 48.655 1.00 29.60 126 THR A C 1
ATOM 965 O O . THR A 1 129 ? 30.607 18.372 48.122 1.00 25.84 126 THR A O 1
ATOM 969 N N . VAL A 1 130 ? 30.146 19.616 49.921 1.00 23.38 127 VAL A N 1
ATOM 970 C CA . VAL A 1 130 ? 30.922 18.772 50.813 1.00 24.23 127 VAL A CA 1
ATOM 971 C C . VAL A 1 130 ? 30.168 18.691 52.143 1.00 20.32 127 VAL A C 1
ATOM 972 O O . VAL A 1 130 ? 29.689 19.711 52.654 1.00 24.23 127 VAL A O 1
ATOM 976 N N . GLU A 1 131 ? 30.070 17.470 52.673 1.00 23.41 128 GLU A N 1
ATOM 977 C CA . GLU A 1 131 ? 29.110 17.126 53.712 1.00 23.13 128 GLU A CA 1
ATOM 978 C C . GLU A 1 131 ? 27.740 17.551 53.202 1.00 28.33 128 GLU A C 1
ATOM 979 O O . GLU A 1 131 ? 27.326 17.091 52.143 1.00 27.82 128 GLU A O 1
ATOM 985 N N . GLU A 1 132 ? 27.037 18.422 53.921 1.00 21.37 129 GLU A N 1
ATOM 986 C CA . GLU A 1 132 ? 25.768 18.928 53.399 1.00 23.85 129 GLU A CA 1
ATOM 987 C C . GLU A 1 132 ? 25.889 20.421 53.091 1.00 23.62 129 GLU A C 1
ATOM 988 O O . GLU A 1 132 ? 24.905 21.094 52.813 1.00 36.11 129 GLU A O 1
ATOM 994 N N . ALA A 1 133 ? 27.114 20.931 53.134 1.00 22.67 130 ALA A N 1
ATOM 995 C CA . ALA A 1 133 ? 27.360 22.334 52.829 1.00 19.69 130 ALA A CA 1
ATOM 996 C C . ALA A 1 133 ? 27.511 22.544 51.320 1.00 24.64 130 ALA A C 1
ATOM 997 O O . ALA A 1 133 ? 28.065 21.706 50.621 1.00 26.96 130 ALA A O 1
ATOM 999 N N . ARG A 1 134 ? 26.971 23.651 50.825 1.00 21.45 131 ARG A N 1
ATOM 1000 C CA . ARG A 1 134 ? 27.123 24.027 49.428 1.00 23.08 131 ARG A CA 1
ATOM 1001 C C . ARG A 1 134 ? 27.978 25.279 49.327 1.00 29.44 131 ARG A C 1
ATOM 1002 O O . ARG A 1 134 ? 27.684 26.291 49.951 1.00 31.67 131 ARG A O 1
ATOM 1010 N N . ILE A 1 135 ? 29.045 25.203 48.545 1.00 22.47 132 ILE A N 1
ATOM 1011 C CA . ILE A 1 135 ? 29.914 26.351 48.353 1.00 22.35 132 ILE A CA 1
ATOM 1012 C C . ILE A 1 135 ? 29.792 26.860 46.914 1.00 23.22 132 ILE A C 1
ATOM 1013 O O . ILE A 1 135 ? 29.958 26.100 45.965 1.00 23.63 132 ILE A O 1
ATOM 1018 N N . HIS A 1 136 ? 29.499 28.146 46.765 1.00 19.60 133 HIS A N 1
ATOM 1019 C CA . HIS A 1 136 ? 29.213 28.724 45.456 1.00 24.17 133 HIS A CA 1
ATOM 1020 C C . HIS A 1 136 ? 30.389 29.573 44.987 1.00 28.71 133 HIS A C 1
ATOM 1021 O O . HIS A 1 136 ? 30.569 30.685 45.459 1.00 29.85 133 HIS A O 1
ATOM 1028 N N . TYR A 1 137 ? 31.186 29.047 44.059 1.00 21.71 134 TYR A N 1
ATOM 1029 C CA . TYR A 1 137 ? 32.306 29.801 43.519 1.00 19.27 134 TYR A CA 1
ATOM 1030 C C . TYR A 1 137 ? 31.882 30.596 42.285 1.00 23.14 134 TYR A C 1
ATOM 1031 O O . TYR A 1 137 ? 31.593 30.004 41.250 1.00 23.22 134 TYR A O 1
ATOM 1040 N N . PRO A 1 138 ? 31.853 31.935 42.378 1.00 21.64 135 PRO A N 1
ATOM 1041 C CA . PRO A 1 138 ? 31.367 32.714 41.233 1.00 25.54 135 PRO A CA 1
ATOM 1042 C C . PRO A 1 138 ? 32.471 33.124 40.252 1.00 24.89 135 PRO A C 1
ATOM 1043 O O . PRO A 1 138 ? 33.426 33.786 40.622 1.00 23.76 135 PRO A O 1
ATOM 1047 N N . LEU A 1 139 ? 32.324 32.703 39.003 1.00 18.35 136 LEU A N 1
ATOM 1048 C CA . LEU A 1 139 ? 33.258 33.078 37.928 1.00 16.73 136 LEU A CA 1
ATOM 1049 C C . LEU A 1 139 ? 32.690 34.194 37.049 1.00 21.04 136 LEU A C 1
ATOM 1050 O O . LEU A 1 139 ? 31.747 33.977 36.293 1.00 25.48 136 LEU A O 1
ATOM 1055 N N . PRO A 1 140 ? 33.253 35.400 37.140 1.00 23.59 137 PRO A N 1
ATOM 1056 C CA . PRO A 1 140 ? 32.673 36.505 36.372 1.00 23.78 137 PRO A CA 1
ATOM 1057 C C . PRO A 1 140 ? 33.047 36.438 34.891 1.00 27.88 137 PRO A C 1
ATOM 1058 O O . PRO A 1 140 ? 34.218 36.252 34.565 1.00 21.03 137 PRO A O 1
ATOM 1062 N N . LEU A 1 141 ? 32.054 36.575 34.014 1.00 24.97 138 LEU A N 1
ATOM 1063 C CA . LEU A 1 141 ? 32.253 36.410 32.580 1.00 25.28 138 LEU A CA 1
ATOM 1064 C C . LEU A 1 141 ? 31.791 37.653 31.818 1.00 33.54 138 LEU A C 1
ATOM 1065 O O . LEU A 1 141 ? 30.587 37.824 31.580 1.00 22.94 138 LEU A O 1
ATOM 1070 N N . PRO A 1 142 ? 32.735 38.537 31.451 1.00 22.84 139 PRO A N 1
ATOM 1071 C CA . PRO A 1 142 ? 32.357 39.729 30.682 1.00 25.14 139 PRO A CA 1
ATOM 1072 C C . PRO A 1 142 ? 31.632 39.394 29.378 1.00 27.33 139 PRO A C 1
ATOM 1073 O O . PRO A 1 142 ? 31.968 38.417 28.694 1.00 22.56 139 PRO A O 1
ATOM 1077 N N . TYR A 1 143 ? 30.650 40.221 29.041 1.00 32.54 140 TYR A N 1
ATOM 1078 C CA . TYR A 1 143 ? 29.900 40.077 27.792 1.00 29.45 140 TYR A CA 1
ATOM 1079 C C . TYR A 1 143 ? 30.748 40.409 26.561 1.00 31.44 140 TYR A C 1
ATOM 1080 O O . TYR A 1 143 ? 31.467 41.408 26.549 1.00 30.19 140 TYR A O 1
ATOM 1089 N N . LEU A 1 144 ? 30.654 39.567 25.532 1.00 29.54 141 LEU A N 1
ATOM 1090 C CA . LEU A 1 144 ? 31.403 39.759 24.295 1.00 28.30 141 LEU A CA 1
ATOM 1091 C C . LEU A 1 144 ? 30.560 40.316 23.143 1.00 32.16 141 LEU A C 1
ATOM 1092 O O . LEU A 1 144 ? 31.101 40.862 22.186 1.00 39.11 141 LEU A O 1
ATOM 1097 N N . GLY A 1 145 ? 29.246 40.158 23.220 1.00 38.89 142 GLY A N 1
ATOM 1098 C CA . GLY A 1 145 ? 28.399 40.454 22.080 1.00 36.60 142 GLY A CA 1
ATOM 1099 C C . GLY A 1 145 ? 28.190 39.217 21.225 1.00 34.40 142 GLY A C 1
ATOM 1100 O O . GLY A 1 145 ? 28.460 38.098 21.663 1.00 31.06 142 GLY A O 1
ATOM 1101 N N . LYS A 1 146 ? 27.712 39.411 19.999 1.00 30.05 143 LYS A N 1
ATOM 1102 C CA . LYS A 1 146 ? 27.443 38.287 19.106 1.00 28.48 143 LYS A CA 1
ATOM 1103 C C . LYS A 1 146 ? 28.624 38.072 18.166 1.00 28.11 143 LYS A C 1
ATOM 1104 O O . LYS A 1 146 ? 29.365 39.012 17.872 1.00 30.55 143 LYS A O 1
ATOM 1110 N N . PRO A 1 147 ? 28.822 36.826 17.712 1.00 26.37 144 PRO A N 1
ATOM 1111 C CA . PRO A 1 147 ? 30.002 36.605 16.867 1.00 26.50 144 PRO A CA 1
ATOM 1112 C C . PRO A 1 147 ? 29.819 37.069 15.410 1.00 31.25 144 PRO A C 1
ATOM 1113 O O . PRO A 1 147 ? 28.716 37.374 14.951 1.00 31.39 144 PRO A O 1
ATOM 1117 N N . ASP A 1 148 ? 30.933 37.137 14.695 1.00 28.46 145 ASP A N 1
ATOM 1118 C CA . ASP A 1 148 ? 30.955 37.648 13.333 1.00 28.09 145 ASP A CA 1
ATOM 1119 C C . ASP A 1 148 ? 30.699 36.545 12.296 1.00 23.07 145 ASP A C 1
ATOM 1120 O O . ASP A 1 148 ? 31.409 35.540 12.256 1.00 21.87 145 ASP A O 1
ATOM 1125 N N . PRO A 1 149 ? 29.672 36.729 11.454 1.00 20.71 146 PRO A N 1
ATOM 1126 C CA . PRO A 1 149 ? 29.334 35.701 10.457 1.00 23.63 146 PRO A CA 1
ATOM 1127 C C . PRO A 1 149 ? 30.521 35.259 9.593 1.00 22.99 146 PRO A C 1
ATOM 1128 O O . PRO A 1 149 ? 30.669 34.058 9.392 1.00 21.46 146 PRO A O 1
ATOM 1132 N N . ALA A 1 150 ? 31.349 36.192 9.113 1.00 20.73 147 ALA A N 1
ATOM 1133 C CA . ALA A 1 150 ? 32.444 35.810 8.222 1.00 21.18 147 ALA A CA 1
ATOM 1134 C C . ALA A 1 150 ? 33.444 34.925 8.944 1.00 24.95 147 ALA A C 1
ATOM 1135 O O . ALA A 1 150 ? 33.932 33.952 8.382 1.00 21.84 147 ALA A O 1
ATOM 1137 N N . GLU A 1 151 ? 33.752 35.278 10.189 1.00 23.05 148 GLU A N 1
ATOM 1138 C CA . GLU A 1 151 ? 34.629 34.452 11.020 1.00 31.97 148 GLU A CA 1
ATOM 1139 C C . GLU A 1 151 ? 34.032 33.074 11.329 1.00 22.89 148 GLU A C 1
ATOM 1140 O O . GLU A 1 151 ? 34.731 32.063 11.298 1.00 22.52 148 GLU A O 1
ATOM 1146 N N . LEU A 1 152 ? 32.741 33.031 11.620 1.00 21.81 149 LEU A N 1
ATOM 1147 C CA . LEU A 1 152 ? 32.069 31.751 11.841 1.00 21.60 149 LEU A CA 1
ATOM 1148 C C . LEU A 1 152 ? 32.081 30.861 10.582 1.00 27.39 149 LEU A C 1
ATOM 1149 O O . LEU A 1 152 ? 32.290 29.653 10.674 1.00 27.27 149 LEU A O 1
ATOM 1154 N N . GLN A 1 153 ? 31.846 31.452 9.412 1.00 20.11 150 GLN A N 1
ATOM 1155 C CA . GLN A 1 153 ? 31.891 30.684 8.160 1.00 20.37 150 GLN A CA 1
ATOM 1156 C C . GLN A 1 153 ? 33.281 30.134 7.874 1.00 20.76 150 GLN A C 1
ATOM 1157 O O . GLN A 1 153 ? 33.442 29.032 7.353 1.00 23.25 150 GLN A O 1
ATOM 1163 N N . LYS A 1 154 ? 34.285 30.937 8.195 1.00 21.04 151 LYS A N 1
ATOM 1164 C CA . LYS A 1 154 ? 35.669 30.506 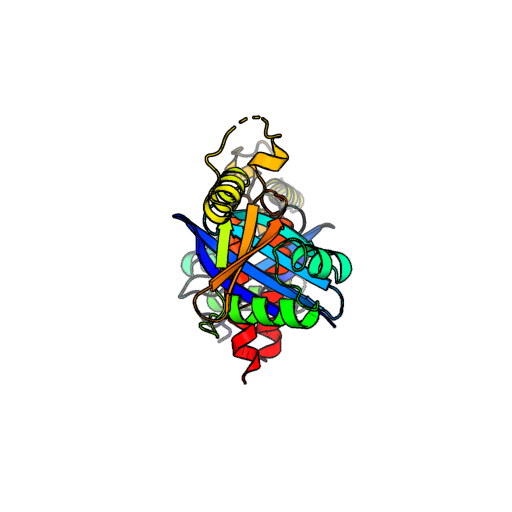8.103 1.00 27.27 151 LYS A CA 1
ATOM 1165 C C . LYS A 1 154 ? 35.878 29.249 8.961 1.00 26.61 151 LYS A C 1
ATOM 1166 O O . LYS A 1 154 ? 36.430 28.238 8.504 1.00 21.36 151 LYS A O 1
ATOM 1172 N N . GLU A 1 155 ? 35.401 29.310 10.200 1.00 21.38 152 GLU A N 1
ATOM 1173 C CA . GLU A 1 155 ? 35.515 28.190 11.127 1.00 23.32 152 GLU A CA 1
ATOM 1174 C C . GLU A 1 155 ? 34.785 26.948 10.602 1.00 23.96 152 GLU A C 1
ATOM 1175 O O . GLU A 1 155 ? 35.264 25.830 10.735 1.00 27.53 152 GLU A O 1
ATOM 1181 N N . ILE A 1 156 ? 33.619 27.155 10.000 1.00 22.46 153 ILE A N 1
ATOM 1182 C CA . ILE A 1 156 ? 32.824 26.043 9.505 1.00 22.06 153 ILE A CA 1
ATOM 1183 C C . ILE A 1 156 ? 33.545 25.331 8.360 1.00 26.58 153 ILE A C 1
ATOM 1184 O O . ILE A 1 156 ? 33.655 24.099 8.341 1.00 24.36 153 I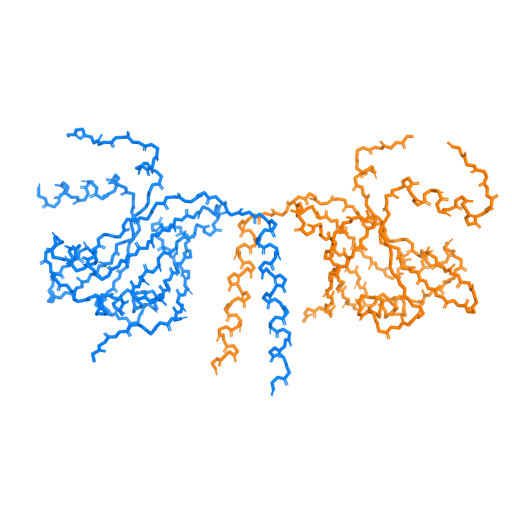LE A O 1
ATOM 1189 N N . ARG A 1 157 ? 34.063 26.101 7.417 1.00 20.80 154 ARG A N 1
ATOM 1190 C CA . ARG A 1 157 ? 34.805 25.493 6.315 1.00 21.28 154 ARG A CA 1
ATOM 1191 C C . ARG A 1 157 ? 36.026 24.710 6.831 1.00 23.39 154 ARG A C 1
ATOM 1192 O O . ARG A 1 157 ? 36.342 23.632 6.323 1.00 21.67 154 ARG A O 1
ATOM 1200 N N . ALA A 1 158 ? 36.698 25.242 7.849 1.00 26.61 155 ALA A N 1
ATOM 1201 C CA . ALA A 1 158 ? 37.867 24.558 8.412 1.00 28.24 155 ALA A CA 1
ATOM 1202 C C . ALA A 1 158 ? 37.461 23.257 9.115 1.00 30.15 155 ALA A C 1
ATOM 1203 O O . ALA A 1 158 ? 38.138 22.247 8.997 1.00 25.86 155 ALA A O 1
ATOM 1205 N N . LEU A 1 159 ? 36.346 23.274 9.834 1.00 20.79 156 LEU A N 1
ATOM 1206 C CA . LEU A 1 159 ? 35.867 22.060 10.496 1.00 27.40 156 LEU A CA 1
ATOM 1207 C C . LEU A 1 159 ? 35.467 20.972 9.483 1.00 29.52 156 LEU A C 1
ATOM 1208 O O . LEU A 1 159 ? 35.810 19.794 9.652 1.00 20.68 156 LEU A O 1
ATOM 1213 N N . ARG A 1 160 ? 34.759 21.360 8.423 1.00 21.84 157 ARG A N 1
ATOM 1214 C CA A ARG A 1 160 ? 34.353 20.393 7.411 0.49 27.03 157 ARG A CA 1
ATOM 1215 C CA B ARG A 1 160 ? 34.351 20.412 7.390 0.51 27.08 157 ARG A CA 1
ATOM 1216 C C . ARG A 1 160 ? 35.567 19.796 6.709 1.00 26.94 157 ARG A C 1
ATOM 1217 O O . ARG A 1 160 ? 35.598 18.600 6.438 1.00 26.21 157 ARG A O 1
ATOM 1232 N N . SER A 1 161 ? 36.570 20.620 6.433 1.00 22.95 158 SER A N 1
ATOM 1233 C CA A SER A 1 161 ? 37.785 20.121 5.794 0.51 25.62 158 SER A CA 1
ATOM 1234 C CA B SER A 1 161 ? 37.784 20.133 5.800 0.49 25.70 158 SER A CA 1
ATOM 1235 C C . SER A 1 161 ? 38.439 19.082 6.694 1.00 30.82 158 SER A C 1
ATOM 1236 O O . SER A 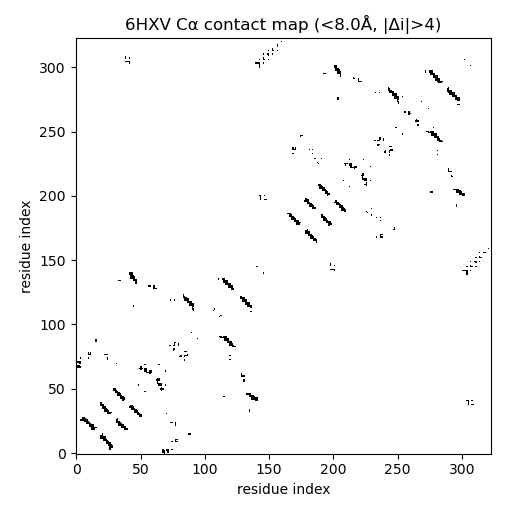1 161 ? 38.844 18.018 6.231 1.00 28.95 158 SER A O 1
ATOM 1241 N N . GLU A 1 162 ? 38.525 19.384 7.988 1.00 33.33 159 GLU A N 1
ATOM 1242 C CA . GLU A 1 162 ? 39.147 18.463 8.943 1.00 32.07 159 GLU A CA 1
ATOM 1243 C C . GLU A 1 162 ? 38.371 17.148 9.060 1.00 25.50 159 GLU A C 1
ATOM 1244 O O . GLU A 1 162 ? 38.955 16.074 9.058 1.00 29.68 159 GLU A O 1
ATOM 1250 N N . LEU A 1 163 ? 37.050 17.239 9.167 1.00 26.84 160 LEU A N 1
ATOM 1251 C CA . LEU A 1 163 ? 36.205 16.049 9.134 1.00 30.29 160 LEU A CA 1
ATOM 1252 C C . LEU A 1 163 ? 36.446 15.221 7.872 1.00 33.89 160 LEU A C 1
ATOM 1253 O O . LEU A 1 163 ? 36.444 13.984 7.916 1.00 35.01 160 LEU A O 1
ATOM 1258 N N . LYS A 1 164 ? 36.660 15.904 6.751 1.00 37.20 161 LYS A N 1
ATOM 1259 C CA . LYS A 1 164 ? 36.887 15.215 5.488 1.00 39.12 161 LYS A CA 1
ATOM 1260 C C . LYS A 1 164 ? 38.187 14.423 5.562 1.00 37.18 161 LYS A C 1
ATOM 1261 O O . LYS A 1 164 ? 38.233 13.261 5.158 1.00 39.06 161 LYS A O 1
ATOM 1263 N N . THR A 1 165 ? 39.239 15.019 6.117 1.00 38.20 162 THR A N 1
ATOM 1264 C CA . THR A 1 165 ? 40.495 14.280 6.217 1.00 35.92 162 THR A CA 1
ATOM 1265 C C . THR A 1 165 ? 40.365 13.157 7.247 1.00 37.59 162 THR A C 1
ATOM 1266 O O . THR A 1 165 ? 41.077 12.155 7.184 1.00 38.05 162 THR A O 1
ATOM 1270 N N . LEU A 1 166 ? 39.433 13.304 8.177 1.00 36.53 163 LEU A N 1
ATOM 1271 C CA . LEU A 1 166 ? 39.216 12.253 9.154 1.00 37.87 163 LEU A CA 1
ATOM 1272 C C . LEU A 1 166 ? 38.598 11.026 8.493 1.00 43.56 163 LEU A C 1
ATOM 1273 O O . LEU A 1 166 ? 38.730 9.915 8.997 1.00 51.87 163 LEU A O 1
ATOM 1278 N N . GLY A 1 167 ? 37.950 11.229 7.349 1.00 43.72 164 GLY A N 1
ATOM 1279 C CA . GLY A 1 167 ? 37.352 10.133 6.609 1.00 49.57 164 GLY A CA 1
ATOM 1280 C C . GLY A 1 167 ? 38.349 9.141 6.035 1.00 63.94 164 GLY A C 1
ATOM 1281 O O . GLY A 1 167 ? 37.978 8.025 5.670 1.00 69.56 164 GLY A O 1
ATOM 1282 N N . LEU A 1 168 ? 39.617 9.544 5.966 1.00 69.95 165 LEU A N 1
ATOM 1283 C CA . LEU A 1 168 ? 40.676 8.740 5.347 1.00 64.00 165 LEU A CA 1
ATOM 1284 C C . LEU A 1 168 ? 41.221 7.642 6.267 1.00 63.02 165 LEU A C 1
ATOM 1285 O O . LEU A 1 168 ? 41.831 6.679 5.793 1.00 63.16 165 LEU A O 1
ATOM 1290 N N . ARG A 1 169 ? 40.998 7.803 7.572 1.00 57.33 166 ARG A N 1
ATOM 1291 C CA . ARG A 1 169 ? 41.637 6.990 8.612 1.00 53.99 166 ARG A CA 1
ATOM 1292 C C . ARG A 1 169 ? 41.578 5.480 8.366 1.00 59.03 166 ARG A C 1
ATOM 1293 O O . ARG A 1 169 ? 42.543 4.752 8.650 1.00 51.88 166 ARG A O 1
ATOM 1295 N N . GLU B 1 5 ? 20.133 9.458 3.352 1.00 94.07 2 GLU B N 1
ATOM 1296 C CA . GLU B 1 5 ? 21.451 10.043 3.573 1.00 89.56 2 GLU B CA 1
ATOM 1297 C C . GLU B 1 5 ? 21.620 11.314 2.743 1.00 86.59 2 GLU B C 1
ATOM 1298 O O . GLU B 1 5 ? 21.009 11.457 1.686 1.00 86.83 2 GLU B O 1
ATOM 1304 N N . VAL B 1 6 ? 22.448 12.231 3.232 1.00 87.05 3 VAL B N 1
ATOM 1305 C CA . VAL B 1 6 ? 22.707 13.497 2.548 1.00 87.53 3 VAL B CA 1
ATOM 1306 C C . VAL B 1 6 ? 23.483 13.269 1.249 1.00 80.96 3 VAL B C 1
ATOM 1307 O O . VAL B 1 6 ? 24.297 12.351 1.155 1.00 78.83 3 VAL B O 1
ATOM 1311 N N . GLY B 1 7 ? 23.209 14.097 0.244 1.00 78.87 4 GLY B N 1
ATOM 1312 C CA . GLY B 1 7 ? 23.906 14.023 -1.025 1.00 74.52 4 GLY B CA 1
ATOM 1313 C C . GLY B 1 7 ? 25.376 14.390 -0.950 1.00 66.52 4 GLY B C 1
ATOM 1314 O O . GLY B 1 7 ? 25.849 14.953 0.036 1.00 73.91 4 GLY B O 1
ATOM 1315 N N . THR B 1 8 ? 26.094 14.063 -2.017 1.00 50.11 5 THR B N 1
ATOM 1316 C CA . THR B 1 8 ? 27.528 14.309 -2.131 1.00 43.21 5 THR B CA 1
ATOM 1317 C C . THR B 1 8 ? 27.865 15.801 -2.151 1.00 38.10 5 THR B C 1
ATOM 1318 O O . THR B 1 8 ? 27.300 16.568 -2.939 1.00 29.33 5 THR B O 1
ATOM 1322 N N . VAL B 1 9 ? 28.795 16.210 -1.290 1.00 32.08 6 VAL B N 1
ATOM 1323 C CA . VAL B 1 9 ? 29.170 17.616 -1.201 1.00 31.82 6 VAL B CA 1
ATOM 1324 C C . VAL B 1 9 ? 30.630 17.861 -1.565 1.00 34.53 6 VAL B C 1
ATOM 1325 O O . VAL B 1 9 ? 31.516 17.136 -1.131 1.00 32.42 6 VAL B O 1
ATOM 1329 N N . VAL B 1 10 ? 30.879 18.882 -2.381 1.00 30.69 7 VAL B N 1
ATOM 1330 C CA . VAL B 1 10 ? 32.243 19.353 -2.593 1.00 27.89 7 VAL B CA 1
ATOM 1331 C C . VAL B 1 10 ? 32.293 20.857 -2.355 1.00 30.22 7 VAL B C 1
ATOM 1332 O O . VAL B 1 10 ? 31.364 21.577 -2.715 1.00 26.23 7 VAL B O 1
ATOM 1336 N N . GLN B 1 11 ? 33.362 21.338 -1.726 1.00 33.08 8 GLN B N 1
ATOM 1337 C CA . GLN B 1 11 ? 33.492 22.773 -1.475 1.00 26.08 8 GLN B CA 1
ATOM 1338 C C . GLN B 1 11 ? 34.937 23.213 -1.539 1.00 27.94 8 GLN B C 1
ATOM 1339 O O . GLN B 1 11 ? 35.795 22.591 -0.928 1.00 30.78 8 GLN B O 1
ATOM 1345 N N . GLU B 1 12 ? 35.212 24.277 -2.286 1.00 18.81 9 GLU B N 1
ATOM 1346 C CA . GLU B 1 12 ? 36.579 24.789 -2.382 1.00 19.84 9 GLU B CA 1
ATOM 1347 C C . GLU B 1 12 ? 36.550 26.307 -2.443 1.00 21.29 9 GLU B C 1
ATOM 1348 O O . GLU B 1 12 ? 35.525 26.899 -2.757 1.00 22.84 9 GLU B O 1
ATOM 1354 N N . GLU B 1 13 ? 37.670 26.948 -2.146 1.00 18.90 10 GLU B N 1
ATOM 1355 C CA . GLU B 1 13 ? 37.725 28.402 -2.218 1.00 19.67 10 GLU B CA 1
ATOM 1356 C C . GLU B 1 13 ? 38.513 28.827 -3.446 1.00 24.12 10 GLU B C 1
ATOM 1357 O O . GLU B 1 13 ? 39.493 28.171 -3.813 1.00 22.54 10 GLU B O 1
ATOM 1363 N N . MET B 1 14 ? 38.097 29.923 -4.070 1.00 21.57 11 MET B N 1
ATOM 1364 C CA . MET B 1 14 ? 38.772 30.407 -5.269 1.00 30.99 11 MET B CA 1
ATOM 1365 C C . MET B 1 14 ? 38.468 31.881 -5.483 1.00 28.37 11 MET B C 1
ATOM 1366 O O . MET B 1 14 ? 37.566 32.443 -4.852 1.00 22.71 11 MET B O 1
ATOM 1371 N N . LYS B 1 15 ? 39.242 32.508 -6.358 1.00 19.91 12 LYS B N 1
ATOM 1372 C CA . LYS B 1 15 ? 39.130 33.941 -6.599 1.00 20.89 12 LYS B CA 1
ATOM 1373 C C . LYS B 1 15 ? 38.339 34.221 -7.875 1.00 29.52 12 LYS B C 1
ATOM 1374 O O . LYS B 1 15 ? 38.616 33.631 -8.916 1.00 21.23 12 LYS B O 1
ATOM 1380 N N . PHE B 1 16 ? 37.357 35.112 -7.775 1.00 24.64 13 PHE B N 1
ATOM 1381 C CA . PHE B 1 16 ? 36.532 35.533 -8.904 1.00 23.76 13 PHE B CA 1
ATOM 1382 C C . PHE B 1 16 ? 36.533 37.054 -9.002 1.00 30.18 13 PHE B C 1
ATOM 1383 O O . PHE B 1 16 ? 36.090 37.737 -8.069 1.00 24.28 13 PHE B O 1
ATOM 1391 N N . ARG B 1 17 ? 37.001 37.566 -10.140 1.00 23.58 14 ARG B N 1
ATOM 1392 C CA . ARG B 1 17 ? 37.070 39.003 -10.429 1.00 25.65 14 ARG B CA 1
ATOM 1393 C C . ARG B 1 17 ? 37.454 39.854 -9.206 1.00 25.15 14 ARG B C 1
ATOM 1394 O O . ARG B 1 17 ? 36.704 40.728 -8.782 1.00 23.69 14 ARG B O 1
ATOM 1402 N N . GLY B 1 18 ? 38.616 39.583 -8.636 1.00 20.42 15 GLY B N 1
ATOM 1403 C CA . GLY B 1 18 ? 39.132 40.432 -7.575 1.00 24.84 15 GLY B CA 1
ATOM 1404 C C . GLY B 1 18 ? 38.905 39.985 -6.137 1.00 28.61 15 GLY B C 1
ATOM 1405 O O . GLY B 1 18 ? 39.509 40.553 -5.223 1.00 25.16 15 GLY B O 1
ATOM 1406 N N . SER B 1 19 ? 38.051 38.987 -5.914 1.00 24.55 16 SER B N 1
ATOM 1407 C CA . SER B 1 19 ? 37.722 38.604 -4.535 1.00 24.46 16 SER B CA 1
ATOM 1408 C C . SER B 1 19 ? 37.630 37.096 -4.341 1.00 24.14 16 SER B C 1
ATOM 1409 O O . SER B 1 19 ? 37.412 36.348 -5.296 1.00 21.38 16 SER B O 1
ATOM 1412 N N . GLU B 1 20 ? 37.787 36.671 -3.086 1.00 22.71 17 GLU B N 1
ATOM 1413 C CA . GLU B 1 20 ? 37.802 35.256 -2.716 1.00 21.60 17 GLU B CA 1
ATOM 1414 C C . GLU B 1 20 ? 36.417 34.792 -2.340 1.00 20.04 17 GLU B C 1
ATOM 1415 O O . GLU B 1 20 ? 35.741 35.447 -1.558 1.00 18.94 17 GLU B O 1
ATOM 1421 N N . PHE B 1 21 ? 36.029 33.640 -2.877 1.00 13.73 18 PHE B N 1
ATOM 1422 C CA . PHE B 1 21 ? 34.723 33.051 -2.626 1.00 21.62 18 PHE B CA 1
ATOM 1423 C C . PHE B 1 21 ? 34.852 31.595 -2.208 1.00 21.74 18 PHE B C 1
ATOM 1424 O O . PHE B 1 21 ? 35.779 30.909 -2.629 1.00 23.79 18 PHE B O 1
ATOM 1432 N N . ALA B 1 22 ? 33.936 31.122 -1.369 1.00 19.19 19 ALA B N 1
ATOM 1433 C CA . ALA B 1 22 ? 33.829 29.685 -1.135 1.00 20.02 19 ALA B CA 1
ATOM 1434 C C . ALA B 1 22 ? 32.756 29.141 -2.058 1.00 24.20 19 ALA B C 1
ATOM 1435 O O . ALA B 1 22 ? 31.653 29.681 -2.112 1.00 22.76 19 ALA B O 1
ATOM 1437 N N . VAL B 1 23 ? 33.077 28.084 -2.797 1.00 18.91 20 VAL B N 1
ATOM 1438 C CA . VAL B 1 23 ? 32.107 27.472 -3.694 1.00 16.13 20 VAL B CA 1
ATOM 1439 C C . VAL B 1 23 ? 31.706 26.107 -3.181 1.00 22.58 20 VAL B C 1
ATOM 1440 O O . VAL B 1 23 ? 32.535 25.218 -3.115 1.00 23.60 20 VAL B O 1
ATOM 1444 N N . LYS B 1 24 ? 30.434 25.952 -2.813 1.00 21.31 21 LYS B N 1
ATOM 1445 C CA . LYS B 1 24 ? 29.919 24.668 -2.347 1.00 26.00 21 LYS B CA 1
ATOM 1446 C C . LYS B 1 24 ? 28.921 24.057 -3.332 1.00 24.22 21 LYS B C 1
ATOM 1447 O O . LYS B 1 24 ? 27.965 24.711 -3.765 1.00 20.58 21 LYS B O 1
ATOM 1453 N N . VAL B 1 25 ? 29.143 22.797 -3.682 1.00 19.40 22 VAL B N 1
ATOM 1454 C CA . VAL B 1 25 ? 28.224 22.106 -4.574 1.00 20.66 22 VAL B CA 1
ATOM 1455 C C . VAL B 1 25 ? 27.741 20.810 -3.922 1.00 24.01 22 VAL B C 1
ATOM 1456 O O . VAL B 1 25 ? 28.542 19.975 -3.505 1.00 20.52 22 VAL B O 1
ATOM 1460 N N . GLU B 1 26 ? 26.424 20.661 -3.815 1.00 21.81 23 GLU B N 1
ATOM 1461 C CA . GLU B 1 26 ? 25.846 19.451 -3.254 1.00 28.85 23 GLU B CA 1
ATOM 1462 C C . GLU B 1 26 ? 25.020 18.724 -4.309 1.00 30.90 23 GLU B C 1
ATOM 1463 O O . GLU B 1 26 ? 24.164 19.317 -4.963 1.00 24.23 23 GLU B O 1
ATOM 1469 N N . MET B 1 27 ? 25.277 17.433 -4.466 1.00 29.69 24 MET B N 1
ATOM 1470 C CA . MET B 1 27 ? 24.668 16.671 -5.546 1.00 28.92 24 MET B CA 1
ATOM 1471 C C . MET B 1 27 ? 23.854 15.490 -5.048 1.00 27.50 24 MET B C 1
ATOM 1472 O O . MET B 1 27 ? 24.341 14.663 -4.286 1.00 27.45 24 MET B O 1
ATOM 1477 N N . ALA B 1 28 ? 22.607 15.424 -5.493 1.00 34.39 25 ALA B N 1
ATOM 1478 C CA . ALA B 1 28 ? 21.770 14.264 -5.257 1.00 35.96 25 ALA B CA 1
ATOM 1479 C C . ALA B 1 28 ? 21.234 13.803 -6.604 1.00 34.11 25 ALA B C 1
ATOM 1480 O O . ALA B 1 28 ? 21.467 14.470 -7.620 1.00 29.93 25 ALA B O 1
ATOM 1482 N N . GLU B 1 29 ? 20.522 12.679 -6.620 1.00 31.15 26 GLU B N 1
ATOM 1483 C CA . GLU B 1 29 ? 20.126 12.036 -7.875 1.00 37.89 26 GLU B CA 1
ATOM 1484 C C . GLU B 1 29 ? 19.403 12.987 -8.828 1.00 33.37 26 GLU B C 1
ATOM 1485 O O . GLU B 1 29 ? 19.640 12.975 -10.042 1.00 32.16 26 GLU B O 1
ATOM 1491 N N . ARG B 1 30 ? 18.492 13.778 -8.274 1.00 25.07 27 ARG B N 1
ATOM 1492 C CA . ARG B 1 30 ? 17.707 14.735 -9.086 1.00 37.37 27 ARG B CA 1
ATOM 1493 C C . ARG B 1 30 ? 17.810 16.166 -8.541 1.00 35.45 27 ARG B C 1
ATOM 1494 O O . ARG B 1 30 ? 16.928 16.942 -8.830 1.00 24.15 27 ARG B O 1
ATOM 1502 N N . LEU B 1 31 ? 18.879 16.483 -7.809 1.00 29.57 28 LEU B N 1
ATOM 1503 C CA . LEU B 1 31 ? 18.991 17.812 -7.222 1.00 23.88 28 LEU B CA 1
ATOM 1504 C C . LEU B 1 31 ? 20.425 18.291 -7.157 1.00 27.91 28 LEU B C 1
ATOM 1505 O O . LEU B 1 31 ? 21.319 17.590 -6.685 1.00 30.19 28 LEU B O 1
ATOM 1510 N N . LEU B 1 32 ? 20.626 19.497 -7.665 1.00 21.88 29 LEU B N 1
ATOM 1511 C CA . LEU B 1 32 ? 21.908 20.167 -7.605 1.00 18.40 29 LEU B CA 1
ATOM 1512 C C . LEU B 1 32 ? 21.730 21.447 -6.809 1.00 21.54 29 LEU B C 1
ATOM 1513 O O . LEU B 1 32 ? 20.877 22.268 -7.137 1.00 23.38 29 LEU B O 1
ATOM 1518 N N . ILE B 1 33 ? 22.523 21.595 -5.756 1.00 19.67 30 ILE B N 1
ATOM 1519 C CA . ILE B 1 33 ? 22.545 22.813 -4.971 1.00 20.35 30 ILE B CA 1
ATOM 1520 C C . ILE B 1 33 ? 23.890 23.492 -5.094 1.00 20.24 30 ILE B C 1
ATOM 1521 O O . ILE B 1 33 ? 24.918 22.878 -4.849 1.00 20.74 30 ILE B O 1
ATOM 1526 N N . VAL B 1 34 ? 23.870 24.768 -5.455 1.00 25.05 31 VAL B N 1
ATOM 1527 C CA . VAL B 1 34 ? 25.090 25.562 -5.536 1.00 20.56 31 VAL B CA 1
ATOM 1528 C C . VAL B 1 34 ? 25.013 26.719 -4.548 1.00 15.84 31 VAL B C 1
ATOM 1529 O O . VAL B 1 34 ? 24.076 27.508 -4.581 1.00 20.99 31 VAL B O 1
ATOM 1533 N N . GLU B 1 35 ? 26.002 26.806 -3.670 1.00 18.88 32 GLU B N 1
ATOM 1534 C CA . GLU B 1 35 ? 26.047 27.856 -2.675 1.00 18.40 32 GLU B CA 1
ATOM 1535 C C . GLU B 1 35 ? 27.392 28.572 -2.691 1.00 21.08 32 GLU B C 1
ATOM 1536 O O . GLU B 1 35 ? 28.438 27.950 -2.524 1.00 23.25 32 GLU B O 1
ATOM 1542 N N . ILE B 1 36 ? 27.363 29.883 -2.898 1.00 22.86 33 ILE B N 1
ATOM 1543 C CA . ILE B 1 36 ? 28.602 30.660 -2.963 1.00 16.08 33 ILE B CA 1
ATOM 1544 C C . ILE B 1 36 ? 28.655 31.700 -1.844 1.00 21.65 33 ILE B C 1
ATOM 1545 O O . ILE B 1 36 ? 27.680 32.399 -1.601 1.00 21.32 33 ILE B O 1
ATOM 1550 N N . SER B 1 37 ? 29.784 31.788 -1.150 1.00 20.83 34 SER B N 1
ATOM 1551 C CA . SER B 1 37 ? 29.920 32.748 -0.066 1.00 20.91 34 SER B CA 1
ATOM 1552 C C . SER B 1 37 ? 31.141 33.622 -0.302 1.00 22.42 34 SER B C 1
ATOM 1553 O O . SER B 1 37 ? 32.219 33.110 -0.616 1.00 22.08 34 SER B O 1
ATOM 1556 N N . ASP B 1 38 ? 30.956 34.935 -0.174 1.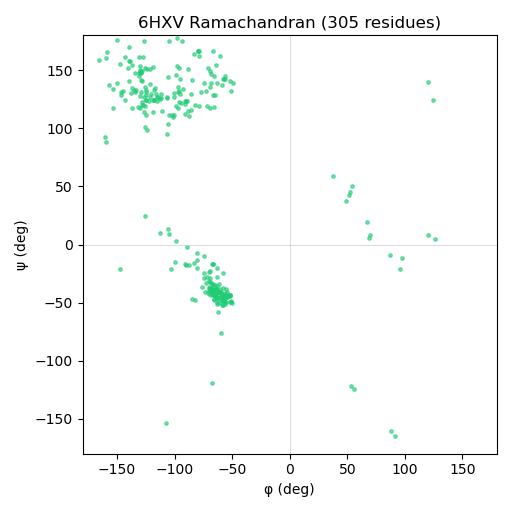00 17.51 35 ASP B N 1
ATOM 1557 C CA . ASP B 1 38 ? 32.066 35.888 -0.160 1.00 18.93 35 ASP B CA 1
ATOM 1558 C C . ASP B 1 38 ? 32.805 35.654 1.157 1.00 19.78 35 ASP B C 1
ATOM 1559 O O . ASP B 1 38 ? 32.223 35.828 2.233 1.00 22.25 35 ASP B O 1
ATOM 1564 N N . VAL B 1 39 ? 34.066 35.249 1.100 1.00 18.11 36 VAL B N 1
ATOM 1565 C CA A VAL B 1 39 ? 34.730 34.846 2.344 0.44 18.05 36 VAL B CA 1
ATOM 1566 C CA B VAL B 1 39 ? 34.811 34.859 2.298 0.56 17.83 36 VAL B CA 1
ATOM 1567 C C . VAL B 1 39 ? 35.009 36.028 3.271 1.00 23.43 36 VAL B C 1
ATOM 1568 O O . VAL B 1 39 ? 35.074 35.846 4.505 1.00 24.62 36 VAL B O 1
ATOM 1575 N N . VAL B 1 40 ? 35.119 37.235 2.713 1.00 22.66 37 VAL B N 1
ATOM 1576 C CA . VAL B 1 40 ? 35.343 38.433 3.528 1.00 22.75 37 VAL B CA 1
ATOM 1577 C C . VAL B 1 40 ? 34.047 39.047 4.085 1.00 27.73 37 VAL B C 1
ATOM 1578 O O . VAL B 1 40 ? 33.969 39.386 5.270 1.00 20.62 37 VAL B O 1
ATOM 1582 N N . THR B 1 41 ? 33.025 39.200 3.245 1.00 21.78 38 THR B N 1
ATOM 1583 C CA . THR B 1 41 ? 31.814 39.894 3.705 1.00 25.11 38 THR B CA 1
ATOM 1584 C C . THR B 1 41 ? 30.755 38.955 4.301 1.00 29.62 38 THR B C 1
ATOM 1585 O O . THR B 1 41 ? 29.835 39.416 4.980 1.00 23.37 38 THR B O 1
ATOM 1589 N N . ALA B 1 42 ? 30.895 37.658 4.018 1.00 24.96 39 ALA B N 1
ATOM 1590 C CA . ALA B 1 42 ? 29.906 36.618 4.339 1.00 20.49 39 ALA B CA 1
ATOM 1591 C C . ALA B 1 42 ? 28.618 36.715 3.495 1.00 22.55 39 ALA B C 1
ATOM 1592 O O . ALA B 1 42 ? 27.648 35.991 3.753 1.00 21.91 39 ALA B O 1
ATOM 1594 N N . ASP B 1 43 ? 28.598 37.579 2.487 1.00 17.44 40 ASP B N 1
ATOM 1595 C CA . ASP B 1 43 ? 27.465 37.572 1.548 1.00 18.13 40 ASP B CA 1
ATOM 1596 C C . ASP B 1 43 ? 27.309 36.195 0.930 1.00 21.50 40 ASP B C 1
ATOM 1597 O O . ASP B 1 43 ? 28.295 35.533 0.646 1.00 19.49 40 ASP B O 1
ATOM 1602 N N . GLN B 1 44 ? 26.069 35.756 0.729 1.00 23.66 41 GLN B N 1
ATOM 1603 C CA . GLN B 1 44 ? 25.827 34.443 0.137 1.00 19.42 41 GLN B CA 1
ATOM 1604 C C . GLN B 1 44 ? 24.824 34.477 -1.015 1.00 20.52 41 GLN B C 1
ATOM 1605 O O . GLN B 1 44 ? 23.877 35.271 -1.018 1.00 22.64 41 GLN B O 1
ATOM 1611 N N . TRP B 1 45 ? 25.039 33.583 -1.974 1.00 20.56 42 TRP B N 1
ATOM 1612 C CA . TRP B 1 45 ? 24.117 33.362 -3.099 1.00 25.25 42 TRP B CA 1
ATOM 1613 C C . TRP B 1 45 ? 23.867 31.866 -3.188 1.00 22.61 42 TRP B C 1
ATOM 1614 O O . TRP B 1 45 ? 24.735 31.073 -2.840 1.00 22.71 42 TRP B O 1
ATOM 1625 N N . ARG B 1 46 ? 22.699 31.464 -3.666 1.00 21.49 43 ARG B N 1
ATOM 1626 C CA . ARG B 1 46 ? 22.386 30.049 -3.648 1.00 17.81 43 ARG B CA 1
ATOM 1627 C C . ARG B 1 46 ? 21.344 29.730 -4.697 1.00 23.63 43 ARG B C 1
ATOM 1628 O O . ARG B 1 46 ? 20.390 30.472 -4.844 1.00 26.51 43 ARG B O 1
ATOM 1636 N N . GLY B 1 47 ? 21.531 28.631 -5.418 1.00 23.84 44 GLY B N 1
ATOM 1637 C CA . GLY B 1 47 ? 20.573 28.201 -6.424 1.00 22.01 44 GLY B CA 1
ATOM 1638 C C . GLY B 1 47 ? 20.327 26.715 -6.256 1.00 21.90 44 GLY B C 1
ATOM 1639 O O . GLY B 1 47 ? 21.223 25.992 -5.821 1.00 20.28 44 GLY B O 1
ATOM 1640 N N . GLU B 1 48 ? 19.107 26.272 -6.562 1.00 19.98 45 GLU B N 1
ATOM 1641 C CA . GLU B 1 48 ? 18.779 24.852 -6.551 1.00 24.74 45 GLU B CA 1
ATOM 1642 C C . GLU B 1 48 ? 18.216 24.462 -7.906 1.00 27.39 45 GLU B C 1
ATOM 1643 O O . GLU B 1 48 ? 17.345 25.146 -8.435 1.00 24.03 45 GLU B O 1
ATOM 1649 N N . PHE B 1 49 ? 18.717 23.359 -8.450 1.00 20.34 46 PHE B N 1
ATOM 1650 C CA . PHE B 1 49 ? 18.461 22.994 -9.840 1.00 24.20 46 PHE B CA 1
ATOM 1651 C C . PHE B 1 49 ? 18.073 21.527 -9.979 1.00 22.98 46 PHE B C 1
ATOM 1652 O O . PHE B 1 49 ? 18.725 20.654 -9.411 1.00 24.52 46 PHE B O 1
ATOM 1660 N N . GLY B 1 50 ? 17.012 21.271 -10.743 1.00 25.50 47 GLY B N 1
ATOM 1661 C CA . GLY B 1 50 ? 16.604 19.917 -11.080 1.00 23.74 47 GLY B CA 1
ATOM 1662 C C . GLY B 1 50 ? 16.975 19.588 -12.517 1.00 27.09 47 GLY B C 1
ATOM 1663 O O . GLY B 1 50 ? 17.454 20.454 -13.241 1.00 19.04 47 GLY B O 1
ATOM 1664 N N . PRO B 1 51 ? 16.747 18.334 -12.937 1.00 28.09 48 PRO B N 1
ATOM 1665 C CA . PRO B 1 51 ? 17.102 17.882 -14.288 1.00 27.07 48 PRO B CA 1
ATOM 1666 C C . PRO B 1 51 ? 16.513 18.736 -15.421 1.00 28.64 48 PRO B C 1
ATOM 1667 O O . PRO B 1 51 ? 17.239 19.061 -16.360 1.00 24.70 48 PRO B O 1
ATOM 1671 N N . ALA B 1 52 ? 15.230 19.088 -15.349 1.00 29.08 49 ALA B N 1
ATOM 1672 C CA . ALA B 1 52 ? 14.602 19.773 -16.475 1.00 29.98 49 ALA B CA 1
ATOM 1673 C C . ALA B 1 52 ? 15.236 21.133 -16.677 1.00 31.63 49 ALA B C 1
ATOM 1674 O O . ALA B 1 52 ? 15.503 21.553 -17.811 1.00 32.29 49 ALA B O 1
ATOM 1676 N N . TYR B 1 53 ? 15.481 21.828 -15.575 1.00 30.14 50 TYR B N 1
ATOM 1677 C CA . TYR B 1 53 ? 16.085 23.139 -15.680 1.00 26.49 50 TYR B CA 1
ATOM 1678 C C . TYR B 1 53 ? 17.480 22.998 -16.292 1.00 23.49 50 TYR B C 1
ATOM 1679 O O . TYR B 1 53 ? 17.833 23.698 -17.252 1.00 24.68 50 TYR B O 1
ATOM 1688 N N . ILE B 1 54 ? 18.279 22.100 -15.729 1.00 26.94 51 ILE B N 1
ATOM 1689 C CA . ILE B 1 54 ? 19.654 21.957 -16.190 1.00 18.52 51 ILE B CA 1
ATOM 1690 C C . ILE B 1 54 ? 19.700 21.547 -17.666 1.00 24.28 51 ILE B C 1
ATOM 1691 O O . ILE B 1 54 ? 20.456 22.108 -18.454 1.00 25.29 51 ILE B O 1
ATOM 1696 N N . GLU B 1 55 ? 18.879 20.575 -18.046 1.00 23.51 52 GLU B N 1
ATOM 1697 C CA . GLU B 1 55 ? 18.929 20.093 -19.424 1.00 33.62 52 GLU B CA 1
ATOM 1698 C C . GLU B 1 55 ? 18.457 21.176 -20.407 1.00 29.42 52 GLU B C 1
ATOM 1699 O O . GLU B 1 55 ? 19.011 21.322 -21.502 1.00 31.47 52 GLU B O 1
ATOM 1705 N N . ASP B 1 56 ? 17.486 21.978 -19.986 1.00 26.71 53 ASP B N 1
ATOM 1706 C CA . ASP B 1 56 ? 17.033 23.119 -20.777 1.00 26.13 53 ASP B CA 1
ATOM 1707 C C . ASP B 1 56 ? 18.129 24.178 -20.896 1.00 33.94 53 ASP B C 1
ATOM 1708 O O . ASP B 1 56 ? 18.351 24.751 -21.966 1.00 27.45 53 ASP B O 1
ATOM 1713 N N . LEU B 1 57 ? 18.804 24.445 -19.779 1.00 30.69 54 LEU B N 1
ATOM 1714 C CA . LEU B 1 57 ? 19.876 25.438 -19.746 1.00 22.30 54 LEU B CA 1
ATOM 1715 C C . LEU B 1 57 ? 21.032 25.080 -20.684 1.00 25.28 54 LEU B C 1
ATOM 1716 O O . LEU B 1 57 ? 21.539 25.938 -21.408 1.00 26.00 54 LEU B O 1
ATOM 1721 N N . THR B 1 58 ? 21.462 23.821 -20.645 1.00 18.26 55 THR B N 1
ATOM 1722 C CA . THR B 1 58 ? 22.559 23.365 -21.503 1.00 21.27 55 THR B CA 1
ATOM 1723 C C . THR B 1 58 ? 22.191 23.437 -23.000 1.00 21.44 55 THR B C 1
ATOM 1724 O O . THR B 1 58 ? 23.043 23.715 -23.853 1.00 25.73 55 THR B O 1
ATOM 1728 N N A ARG B 1 59 ? 20.917 23.182 -23.306 0.47 23.54 56 ARG B N 1
ATOM 1729 N N B ARG B 1 59 ? 20.922 23.181 -23.311 0.53 23.58 56 ARG B N 1
ATOM 1730 C CA A ARG B 1 59 ? 20.414 23.296 -24.679 0.47 25.93 56 ARG B CA 1
ATOM 1731 C CA B ARG B 1 59 ? 20.444 23.302 -24.690 0.53 24.93 56 ARG B CA 1
ATOM 1732 C C A ARG B 1 59 ? 20.444 24.745 -25.142 0.47 30.22 56 ARG B C 1
ATOM 1733 C C B ARG B 1 59 ? 20.459 24.753 -25.141 0.53 30.40 56 ARG B C 1
ATOM 1734 O O A ARG B 1 59 ? 20.968 25.050 -26.211 0.47 33.93 56 ARG B O 1
ATOM 1735 O O B ARG B 1 59 ? 20.984 25.069 -26.205 0.53 34.20 56 ARG B O 1
ATOM 1750 N N . LYS B 1 60 ? 19.881 25.634 -24.327 1.00 25.50 57 LYS B N 1
ATOM 1751 C CA . LYS B 1 60 ? 19.813 27.061 -24.649 1.00 28.71 57 LYS B CA 1
ATOM 1752 C C . LYS B 1 60 ? 21.207 27.665 -24.793 1.00 27.53 57 LYS B C 1
ATOM 1753 O O . LYS B 1 60 ? 21.415 28.616 -25.542 1.00 25.15 57 LYS B O 1
ATOM 1755 N N . THR B 1 61 ? 22.161 27.103 -24.070 1.00 26.11 58 THR B N 1
ATOM 1756 C CA . THR B 1 61 ? 23.526 27.588 -24.107 1.00 23.54 58 THR B CA 1
ATOM 1757 C C . THR B 1 61 ? 24.202 27.175 -25.412 1.00 25.49 58 THR B C 1
ATOM 1758 O O . THR B 1 61 ? 25.104 27.865 -25.889 1.00 23.21 58 THR B O 1
ATOM 1762 N N . GLY B 1 62 ? 23.762 26.052 -25.978 1.00 21.34 59 GLY B N 1
ATOM 1763 C CA . GLY B 1 62 ? 24.252 25.603 -27.273 1.00 23.06 59 GLY B CA 1
ATOM 1764 C C . GLY B 1 62 ? 24.928 24.247 -27.282 1.00 29.04 59 GLY B C 1
ATOM 1765 O O . GLY B 1 62 ? 25.526 23.860 -28.284 1.00 26.26 59 GLY B O 1
ATOM 1766 N N . ASN B 1 63 ? 24.856 23.524 -26.166 1.00 29.02 60 ASN B N 1
ATOM 1767 C CA . ASN B 1 63 ? 25.447 22.191 -26.098 1.00 30.33 60 ASN B CA 1
ATOM 1768 C C . ASN B 1 63 ? 24.844 21.355 -24.975 1.00 30.51 60 ASN B C 1
ATOM 1769 O O . ASN B 1 63 ? 25.362 21.340 -23.854 1.00 24.12 60 ASN B O 1
ATOM 1774 N N . PHE B 1 64 ? 23.758 20.662 -25.304 1.00 28.34 61 PHE B N 1
ATOM 1775 C CA . PHE B 1 64 ? 23.006 19.829 -24.376 1.00 22.55 61 PHE B CA 1
ATOM 1776 C C . PHE B 1 64 ? 23.892 18.882 -23.574 1.00 26.75 61 PHE B C 1
ATOM 1777 O O . PHE B 1 64 ? 24.853 18.314 -24.097 1.00 26.14 61 PHE B O 1
ATOM 1785 N N . LYS B 1 65 ? 23.576 18.753 -22.290 1.00 20.66 62 LYS B N 1
ATOM 1786 C CA . LYS B 1 65 ? 24.195 17.755 -21.413 1.00 21.35 62 LYS B CA 1
ATOM 1787 C C . LYS B 1 65 ? 23.111 17.172 -20.522 1.00 30.00 62 LYS B C 1
ATOM 1788 O O . LYS B 1 65 ? 22.243 17.908 -20.040 1.00 22.74 62 LYS B O 1
ATOM 1794 N N . GLN B 1 66 ? 23.163 15.870 -20.277 1.00 21.83 63 GLN B N 1
ATOM 1795 C CA . GLN B 1 66 ? 22.231 15.261 -19.327 1.00 24.76 63 GLN B CA 1
ATOM 1796 C C . GLN B 1 66 ? 22.570 15.668 -17.885 1.00 21.85 63 GLN B C 1
ATOM 1797 O O . GLN B 1 66 ? 23.725 15.961 -17.573 1.00 19.62 63 GLN B O 1
ATOM 1803 N N . PHE B 1 67 ? 21.558 15.693 -17.022 1.00 21.68 64 PHE B N 1
ATOM 1804 C CA . PHE B 1 67 ? 21.712 16.224 -15.674 1.00 26.19 64 PHE B CA 1
ATOM 1805 C C . PHE B 1 67 ? 22.898 15.617 -14.898 1.00 24.12 64 PHE B C 1
ATOM 1806 O O . PHE B 1 67 ? 23.700 16.370 -14.346 1.00 24.86 64 PHE B O 1
ATOM 1814 N N . PRO B 1 68 ? 23.028 14.273 -14.856 1.00 28.31 65 PRO B N 1
ATOM 1815 C CA . PRO B 1 68 ? 24.180 13.765 -14.089 1.00 26.90 65 PRO B CA 1
ATOM 1816 C C . PRO B 1 68 ? 25.535 14.048 -14.745 1.00 29.18 65 PRO B C 1
ATOM 1817 O O . PRO B 1 68 ? 26.532 14.188 -14.046 1.00 23.60 65 PRO B O 1
ATOM 1821 N N . VAL B 1 69 ? 25.570 14.136 -16.066 1.00 28.68 66 VAL B N 1
ATOM 1822 C CA . VAL B 1 69 ? 26.807 14.493 -16.750 1.00 26.13 66 VAL B CA 1
ATOM 1823 C C . VAL B 1 69 ? 27.194 15.935 -16.387 1.00 22.98 66 VAL B C 1
ATOM 1824 O O . VAL B 1 69 ? 28.332 16.218 -16.029 1.00 20.46 66 VAL B O 1
ATOM 1828 N N . PHE B 1 70 ? 26.230 16.846 -16.468 1.00 20.74 67 PHE B N 1
ATOM 1829 C CA . PHE B 1 70 ? 26.476 18.237 -16.104 1.00 21.63 67 PHE B CA 1
ATOM 1830 C C . PHE B 1 70 ? 26.999 18.361 -14.669 1.00 22.20 67 PHE B C 1
ATOM 1831 O O . PHE B 1 70 ? 27.964 19.098 -14.418 1.00 19.80 67 PHE B O 1
ATOM 1839 N N . CYS B 1 71 ? 26.376 17.633 -13.741 1.00 20.17 68 CYS B N 1
ATOM 1840 C CA . CYS B 1 71 ? 26.789 17.675 -12.344 1.00 20.61 68 CYS B CA 1
ATOM 1841 C C . CYS B 1 71 ? 28.222 17.160 -12.136 1.00 22.65 68 CYS B C 1
ATOM 1842 O O . CYS B 1 71 ? 28.983 17.714 -11.344 1.00 22.76 68 CYS B O 1
ATOM 1845 N N . SER B 1 72 ? 28.589 16.107 -12.857 1.00 24.74 69 SER B N 1
ATOM 1846 C CA . SER B 1 72 ? 29.948 15.574 -12.776 1.00 26.26 69 SER B CA 1
ATOM 1847 C C . SER B 1 72 ? 30.965 16.583 -13.309 1.00 25.84 69 SER B C 1
ATOM 1848 O O . SER B 1 72 ? 32.054 16.749 -12.735 1.00 27.36 69 SER B O 1
ATOM 1851 N N . MET B 1 73 ? 30.611 17.247 -14.411 1.00 20.97 70 MET B N 1
ATOM 1852 C CA . MET B 1 73 ? 31.419 18.336 -14.957 1.00 19.46 70 MET B CA 1
ATOM 1853 C C . MET B 1 73 ? 31.635 19.451 -13.921 1.00 22.49 70 MET B C 1
ATOM 1854 O O . MET B 1 73 ? 32.748 19.948 -13.733 1.00 19.94 70 MET B O 1
ATOM 1859 N N . LEU B 1 74 ? 30.566 19.840 -13.241 1.00 16.56 71 LEU B N 1
ATOM 1860 C CA . LEU B 1 74 ? 30.667 20.880 -12.224 1.00 17.92 71 LEU B CA 1
ATOM 1861 C C . LEU B 1 74 ? 31.571 20.423 -11.061 1.00 19.54 71 LEU B C 1
ATOM 1862 O O . LEU B 1 74 ? 32.407 21.190 -10.562 1.00 17.50 71 LEU B O 1
ATOM 1867 N N . GLU B 1 75 ? 31.399 19.169 -10.660 1.00 22.39 72 GLU B N 1
ATOM 1868 C CA . GLU B 1 75 ? 32.185 18.593 -9.578 1.00 22.41 72 GLU B CA 1
ATOM 1869 C C . GLU B 1 75 ? 33.677 18.658 -9.915 1.00 26.30 72 GLU B C 1
ATOM 1870 O O . GLU B 1 75 ? 34.486 19.107 -9.099 1.00 26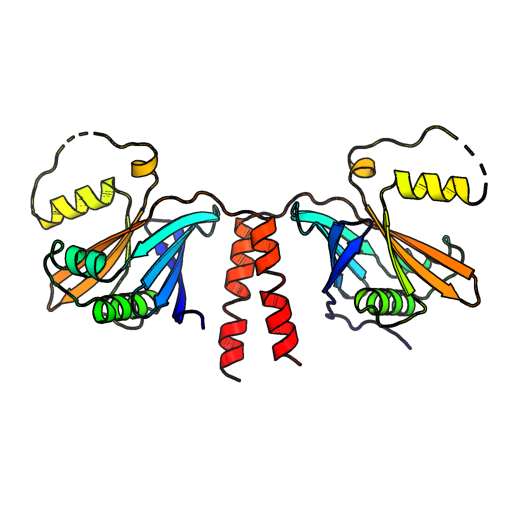.30 72 GLU B O 1
ATOM 1876 N N . SER B 1 76 ? 34.030 18.219 -11.123 1.00 23.28 73 SER B N 1
ATOM 1877 C CA . SER B 1 76 ? 35.413 18.305 -11.596 1.00 26.60 73 SER B CA 1
ATOM 1878 C C . SER B 1 76 ? 35.930 19.739 -11.598 1.00 22.22 73 SER B C 1
ATOM 1879 O O . SER B 1 76 ? 37.101 19.986 -11.289 1.00 25.31 73 SER B O 1
ATOM 1882 N N . ALA B 1 77 ? 35.073 20.693 -11.954 1.00 16.65 74 ALA B N 1
ATOM 1883 C CA . ALA B 1 77 ? 35.493 22.094 -11.947 1.00 21.44 74 ALA B CA 1
ATOM 1884 C C . ALA B 1 77 ? 35.795 22.576 -10.520 1.00 22.30 74 ALA B C 1
ATOM 1885 O O . ALA B 1 77 ? 36.798 23.248 -10.277 1.00 20.48 74 ALA B O 1
ATOM 1887 N N . VAL B 1 78 ? 34.949 22.227 -9.561 1.00 20.86 75 VAL B N 1
ATOM 1888 C CA . VAL B 1 78 ? 35.216 22.679 -8.192 1.00 21.90 75 VAL B CA 1
ATOM 1889 C C . VAL B 1 78 ? 36.512 22.035 -7.678 1.00 24.39 75 VAL B C 1
ATOM 1890 O O . VAL B 1 78 ? 37.318 22.679 -7.013 1.00 22.10 75 VAL B O 1
ATOM 1894 N N . HIS B 1 79 ? 36.715 20.767 -8.019 1.00 23.05 76 HIS B N 1
ATOM 1895 C CA . HIS B 1 79 ? 37.905 20.040 -7.595 1.00 27.84 76 HIS B CA 1
ATOM 1896 C C . HIS B 1 79 ? 39.152 20.454 -8.368 1.00 30.88 76 HIS B C 1
ATOM 1897 O O . HIS B 1 79 ? 40.254 20.062 -8.005 1.00 30.13 76 HIS B O 1
ATOM 1904 N N . LYS B 1 80 ? 38.973 21.234 -9.434 1.00 34.07 77 LYS B N 1
ATOM 1905 C CA . LYS B 1 80 ? 40.057 21.518 -10.377 1.00 33.61 77 LYS B CA 1
ATOM 1906 C C . LYS B 1 80 ? 40.708 20.215 -10.843 1.00 36.14 77 LYS B C 1
ATOM 1907 O O . LYS B 1 80 ? 41.935 20.119 -10.933 1.00 35.97 77 LYS B O 1
ATOM 1909 N N . SER B 1 81 ? 39.879 19.214 -11.130 1.00 33.95 78 SER B N 1
ATOM 1910 C CA . SER B 1 81 ? 40.370 17.873 -11.457 1.00 35.24 78 SER B CA 1
ATOM 1911 C C . SER B 1 81 ? 40.283 17.547 -12.945 1.00 45.20 78 SER B C 1
ATOM 1912 O O . SER B 1 81 ? 40.491 16.400 -13.348 1.00 42.79 78 SER B O 1
ATOM 1915 N N . SER B 1 82 ? 39.966 18.551 -13.757 1.00 43.93 79 SER B N 1
ATOM 1916 C CA . SER B 1 82 ? 40.019 18.401 -15.209 1.00 45.80 79 SER B CA 1
ATOM 1917 C C . SER B 1 82 ? 40.260 19.729 -15.926 1.00 38.54 79 SER B C 1
ATOM 1918 O O . SER B 1 82 ? 39.616 20.741 -15.626 1.00 24.47 79 SER B O 1
ATOM 1921 N N . ASP B 1 83 ? 41.188 19.704 -16.884 1.00 36.03 80 ASP B N 1
ATOM 1922 C CA . ASP B 1 83 ? 41.509 20.865 -17.714 1.00 35.82 80 ASP B CA 1
ATOM 1923 C C . ASP B 1 83 ? 40.330 21.307 -18.568 1.00 28.63 80 ASP B C 1
ATOM 1924 O O . ASP B 1 83 ? 40.290 22.438 -19.045 1.00 33.03 80 ASP B O 1
ATOM 1929 N N . SER B 1 84 ? 39.379 20.406 -18.771 1.00 25.92 81 SER B N 1
ATOM 1930 C CA . SER B 1 84 ? 38.269 20.682 -19.673 1.00 19.98 81 SER B CA 1
ATOM 1931 C C . SER B 1 84 ? 37.166 21.535 -19.028 1.00 22.89 81 SER B C 1
ATOM 1932 O O . SER B 1 84 ? 36.240 21.983 -19.715 1.00 22.75 81 SER B O 1
ATOM 1935 N N . VAL B 1 85 ? 37.264 21.782 -17.722 1.00 20.89 82 VAL B N 1
ATOM 1936 C CA . VAL B 1 85 ? 36.238 22.586 -17.033 1.00 19.61 82 VAL B CA 1
ATOM 1937 C C . VAL B 1 85 ? 36.839 23.626 -16.088 1.00 29.86 82 VAL B C 1
ATOM 1938 O O . VAL B 1 85 ? 37.729 23.324 -15.299 1.00 27.94 82 VAL B O 1
ATOM 1942 N N . THR B 1 86 ? 36.346 24.855 -16.180 1.00 22.83 83 THR B N 1
ATOM 1943 C CA A THR B 1 86 ? 36.741 25.892 -15.231 0.53 25.64 83 THR B CA 1
ATOM 1944 C CA B THR B 1 86 ? 36.778 25.949 -15.321 0.47 25.15 83 THR B CA 1
ATOM 1945 C C . THR B 1 86 ? 35.520 26.703 -14.840 1.00 22.61 83 THR B C 1
ATOM 1946 O O . THR B 1 86 ? 34.422 26.461 -15.342 1.00 18.14 83 THR B O 1
ATOM 1953 N N . LEU B 1 87 ? 35.687 27.616 -13.896 1.00 19.69 84 LEU B N 1
ATOM 1954 C CA . LEU B 1 87 ? 34.574 28.388 -13.366 1.00 20.04 84 LEU B CA 1
ATOM 1955 C C . LEU B 1 87 ? 34.803 29.877 -13.449 1.00 20.29 84 LEU B C 1
ATOM 1956 O O . LEU B 1 87 ? 35.936 30.338 -13.404 1.00 19.65 84 LEU B O 1
ATOM 1961 N N . ASP B 1 88 ? 33.712 30.632 -13.553 1.00 18.24 85 ASP B N 1
ATOM 1962 C CA . ASP B 1 88 ? 33.764 32.074 -13.329 1.00 22.93 85 ASP B CA 1
ATOM 1963 C C . ASP B 1 88 ? 32.516 32.490 -12.540 1.00 24.79 85 ASP B C 1
ATOM 1964 O O . ASP B 1 88 ? 31.605 31.685 -12.364 1.00 20.60 85 ASP B O 1
ATOM 1969 N N . LEU B 1 89 ? 32.487 33.729 -12.059 1.00 21.14 86 LEU B N 1
ATOM 1970 C CA . LEU B 1 89 ? 31.352 34.239 -11.294 1.00 22.72 86 LEU B CA 1
ATOM 1971 C C . LEU B 1 89 ? 31.030 35.645 -11.763 1.00 27.87 86 LEU B C 1
ATOM 1972 O O . LEU B 1 89 ? 31.856 36.553 -11.637 1.00 34.64 86 LEU B O 1
ATOM 1977 N N . LEU B 1 90 ? 29.827 35.822 -12.301 1.00 25.45 87 LEU B N 1
ATOM 1978 C CA . LEU B 1 90 ? 29.481 37.052 -13.000 1.00 27.84 87 LEU B CA 1
ATOM 1979 C C . LEU B 1 90 ? 28.245 37.725 -12.434 1.00 30.05 87 LEU B C 1
ATOM 1980 O O . LEU B 1 90 ? 27.346 37.066 -11.906 1.00 24.14 87 LEU B O 1
ATOM 1985 N N . THR B 1 91 ? 28.204 39.044 -12.571 1.00 26.04 88 THR B N 1
ATOM 1986 C CA . THR B 1 91 ? 26.963 39.790 -12.387 1.00 23.96 88 THR B CA 1
ATOM 1987 C C . THR B 1 91 ? 26.127 39.673 -13.651 1.00 27.50 88 THR B C 1
ATOM 1988 O O . THR B 1 91 ? 26.634 39.252 -14.694 1.00 24.72 88 THR B O 1
ATOM 1992 N N . TYR B 1 92 ? 24.855 40.057 -13.568 1.00 24.60 89 TYR B N 1
ATOM 1993 C CA . TYR B 1 92 ? 23.994 40.049 -14.744 1.00 29.62 89 TYR B CA 1
ATOM 1994 C C . TYR B 1 92 ? 24.587 40.897 -15.876 1.00 37.72 89 TYR B C 1
ATOM 1995 O O . TYR B 1 92 ? 24.561 40.492 -17.043 1.00 34.46 89 TYR B O 1
ATOM 2004 N N . SER B 1 93 ? 25.129 42.064 -15.529 1.00 37.06 90 SER B N 1
ATOM 2005 C CA . SER B 1 93 ? 25.725 42.956 -16.528 1.00 38.21 90 SER B CA 1
ATOM 2006 C C . SER B 1 93 ? 26.872 42.282 -17.262 1.00 33.39 90 SER B C 1
ATOM 2007 O O . SER B 1 93 ? 27.019 42.422 -18.477 1.00 29.26 90 SER B O 1
ATOM 2010 N N . ASP B 1 94 ? 27.699 41.555 -16.520 1.00 33.82 91 ASP B N 1
ATOM 2011 C CA . ASP B 1 94 ? 28.867 40.928 -17.123 1.00 35.16 91 ASP B CA 1
ATOM 2012 C C . ASP B 1 94 ? 28.455 39.741 -18.004 1.00 36.54 91 ASP B C 1
ATOM 2013 O O . ASP B 1 94 ? 29.064 39.487 -19.049 1.00 30.92 91 ASP B O 1
ATOM 2018 N N . LEU B 1 95 ? 27.391 39.048 -17.609 1.00 28.89 92 LEU B N 1
ATOM 2019 C CA . LEU B 1 95 ? 26.854 37.966 -18.418 1.00 26.01 92 LEU B CA 1
ATOM 2020 C C . LEU B 1 95 ? 26.248 38.500 -19.733 1.00 35.54 92 LEU B C 1
ATOM 2021 O O . LEU B 1 95 ? 26.384 37.873 -20.787 1.00 34.88 92 LEU B O 1
ATOM 2026 N N . GLU B 1 96 ? 25.581 39.649 -19.671 1.00 33.73 93 GLU B N 1
ATOM 2027 C CA . GLU B 1 96 ? 25.090 40.288 -20.891 1.00 42.71 93 GLU B CA 1
ATOM 2028 C C . GLU B 1 96 ? 26.242 40.604 -21.854 1.00 40.60 93 GLU B C 1
ATOM 2029 O O . GLU B 1 96 ? 26.161 40.306 -23.045 1.00 37.35 93 GLU B O 1
ATOM 2035 N N . LEU B 1 97 ? 27.308 41.204 -21.330 1.00 40.06 94 LEU B N 1
ATOM 2036 C CA . LEU B 1 97 ? 28.507 41.478 -22.116 1.00 41.60 94 LEU B CA 1
ATOM 2037 C C . LEU B 1 97 ? 29.054 40.194 -22.732 1.00 41.69 94 LEU B C 1
ATOM 2038 O O . LEU B 1 97 ? 29.332 40.150 -23.930 1.00 44.34 94 LEU B O 1
ATOM 2043 N N . LEU B 1 98 ? 29.200 39.156 -21.909 1.00 31.70 95 LEU B N 1
ATOM 2044 C CA . LEU B 1 98 ? 29.680 37.858 -22.374 1.00 32.23 95 LEU B CA 1
ATOM 2045 C C . LEU B 1 98 ? 28.804 37.303 -23.503 1.00 36.67 95 LEU B C 1
ATOM 2046 O O . LEU B 1 98 ? 29.323 36.842 -24.517 1.00 39.74 95 LEU B O 1
ATOM 2051 N N . ARG B 1 99 ? 27.484 37.354 -23.320 1.00 39.12 96 ARG B N 1
ATOM 2052 C CA . ARG B 1 99 ? 26.529 36.983 -24.367 1.00 45.31 96 ARG B CA 1
ATOM 2053 C C . ARG B 1 99 ? 26.763 37.764 -25.657 1.00 48.15 96 ARG B C 1
ATOM 2054 O O . ARG B 1 99 ? 26.669 37.217 -26.748 1.00 46.46 96 ARG B O 1
ATOM 2062 N N . ASN B 1 100 ? 27.064 39.051 -25.523 1.00 53.09 97 ASN B N 1
ATOM 2063 C CA . ASN B 1 100 ? 27.291 39.910 -26.681 1.00 49.12 97 ASN B CA 1
ATOM 2064 C C . ASN B 1 100 ? 28.621 39.635 -27.368 1.00 45.04 97 ASN B C 1
ATOM 2065 O O . ASN B 1 100 ? 28.695 39.628 -28.593 1.00 47.61 97 ASN B O 1
ATOM 2070 N N . ARG B 1 101 ? 29.670 39.416 -26.584 1.00 47.31 98 ARG B N 1
ATOM 2071 C CA . ARG B 1 101 ? 30.951 39.016 -27.151 1.00 56.10 98 ARG B CA 1
ATOM 2072 C C . ARG B 1 101 ? 30.810 37.710 -27.926 1.00 60.71 98 ARG B C 1
ATOM 2073 O O . ARG B 1 101 ? 31.328 37.576 -29.032 1.00 66.21 98 ARG B O 1
ATOM 2081 N N . LYS B 1 102 ? 30.101 36.751 -27.343 1.00 59.41 99 LYS B N 1
ATOM 2082 C CA . LYS B 1 102 ? 30.012 35.424 -27.935 1.00 63.67 99 LYS B CA 1
ATOM 2083 C C . LYS B 1 102 ? 29.211 35.443 -29.227 1.00 69.32 99 LYS B C 1
ATOM 2084 O O . LYS B 1 102 ? 29.502 34.689 -30.154 1.00 71.65 99 LYS B O 1
ATOM 2090 N N . ALA B 1 103 ? 28.209 36.313 -29.290 1.00 72.15 100 ALA B N 1
ATOM 2091 C CA . ALA B 1 103 ? 27.367 36.414 -30.476 1.00 72.22 100 ALA B CA 1
ATOM 2092 C C . ALA B 1 103 ? 27.939 37.415 -31.480 1.00 78.70 100 ALA B C 1
ATOM 2093 O O . ALA B 1 103 ? 27.385 37.609 -32.561 1.00 86.53 100 ALA B O 1
ATOM 2095 N N . GLY B 1 104 ? 29.051 38.045 -31.117 1.00 75.65 101 GLY B N 1
ATOM 2096 C CA . GLY B 1 104 ? 29.688 39.027 -31.975 1.00 80.18 101 GLY B CA 1
ATOM 2097 C C . GLY B 1 104 ? 28.854 40.282 -32.165 1.00 84.61 101 GLY B C 1
ATOM 2098 O O . GLY B 1 104 ? 29.070 41.045 -33.109 1.00 82.56 101 GLY B O 1
ATOM 2099 N N . VAL B 1 105 ? 27.901 40.498 -31.263 1.00 84.77 102 VAL B N 1
ATOM 2100 C CA . VAL B 1 105 ? 27.021 41.659 -31.334 1.00 84.95 102 VAL B CA 1
ATOM 2101 C C . VAL B 1 105 ? 27.618 42.856 -30.600 1.00 88.79 102 VAL B C 1
ATOM 2102 O O . VAL B 1 105 ? 28.373 42.691 -29.638 1.00 81.00 102 VAL B O 1
ATOM 2104 N N . VAL B 1 106 ? 27.274 44.055 -31.066 1.00 101.28 103 VAL B N 1
ATOM 2105 C CA . VAL B 1 106 ? 27.768 45.299 -30.479 1.00 109.46 103 VAL B CA 1
ATOM 2106 C C . VAL B 1 106 ? 27.369 45.412 -29.010 1.00 111.69 103 VAL B C 1
ATOM 2107 O O . VAL B 1 106 ? 28.195 45.213 -28.121 1.00 115.86 103 VAL B O 1
ATOM 2109 N N . GLY B 1 107 ? 26.103 45.731 -28.757 1.00 107.61 104 GLY B N 1
ATOM 2110 C CA . GLY B 1 107 ? 25.587 45.739 -27.400 1.00 104.27 104 GLY B CA 1
ATOM 2111 C C . GLY B 1 107 ? 24.955 47.044 -26.960 1.00 100.48 104 GLY B C 1
ATOM 2112 O O . GLY B 1 107 ? 25.584 48.101 -27.014 1.00 102.82 104 GLY B O 1
ATOM 2113 N N . ARG B 1 108 ? 23.706 46.965 -26.511 1.00 92.38 105 ARG B N 1
ATOM 2114 C CA . ARG B 1 108 ? 23.000 48.131 -25.996 1.00 90.68 105 ARG B CA 1
ATOM 2115 C C . ARG B 1 108 ? 23.622 48.604 -24.688 1.00 88.43 105 ARG B C 1
ATOM 2116 O O . ARG B 1 108 ? 22.944 49.183 -23.841 1.00 85.36 105 ARG B O 1
ATOM 2118 N N . PRO B 1 113 ? 15.845 47.796 -17.323 1.00 108.73 110 PRO B N 1
ATOM 2119 C CA . PRO B 1 113 ? 16.846 48.130 -16.304 1.00 104.42 110 PRO B CA 1
ATOM 2120 C C . PRO B 1 113 ? 17.212 46.920 -15.454 1.00 92.40 110 PRO B C 1
ATOM 2121 O O . PRO B 1 113 ? 17.101 45.784 -15.919 1.00 87.17 110 PRO B O 1
ATOM 2125 N N . GLN B 1 114 ? 17.645 47.169 -14.222 1.00 82.02 111 GLN B N 1
ATOM 2126 C CA . GLN B 1 114 ? 17.930 46.091 -13.283 1.00 66.33 111 GLN B CA 1
ATOM 2127 C C . GLN B 1 114 ? 17.295 46.346 -11.924 1.00 57.48 111 GLN B C 1
ATOM 2128 O O . GLN B 1 114 ? 17.623 47.321 -11.247 1.00 54.99 111 GLN B O 1
ATOM 2134 N N . SER B 1 115 ? 16.393 45.453 -11.526 1.00 55.33 112 SER B N 1
ATOM 2135 C CA . SER B 1 115 ? 15.820 45.472 -10.183 1.00 58.31 112 SER B CA 1
ATOM 2136 C C . SER B 1 115 ? 16.919 45.287 -9.129 1.00 65.24 112 SER B C 1
ATOM 2137 O O . SER B 1 115 ? 18.022 44.847 -9.458 1.00 60.85 112 SER B O 1
ATOM 2140 N N . PRO B 1 116 ? 16.633 45.643 -7.863 1.00 69.99 113 PRO B N 1
ATOM 2141 C CA . PRO B 1 116 ? 17.600 45.414 -6.782 1.00 62.11 113 PRO B CA 1
ATOM 2142 C C . PRO B 1 116 ? 18.036 43.953 -6.677 1.00 52.76 113 PRO B C 1
ATOM 2143 O O . PRO B 1 116 ? 19.228 43.685 -6.509 1.00 45.69 113 PRO B O 1
ATOM 2147 N N . ALA B 1 117 ? 17.080 43.031 -6.784 1.00 40.18 114 ALA B N 1
ATOM 2148 C CA . ALA B 1 117 ? 17.374 41.608 -6.714 1.00 43.11 114 ALA B CA 1
ATOM 2149 C C . ALA B 1 117 ? 18.260 41.172 -7.878 1.00 46.11 114 ALA B C 1
ATOM 2150 O O . ALA B 1 117 ? 19.154 40.337 -7.711 1.00 47.99 114 ALA B O 1
ATOM 2152 N N . LEU B 1 118 ? 18.011 41.740 -9.056 1.00 38.25 115 LEU B N 1
ATOM 2153 C CA . LEU B 1 118 ? 18.772 41.361 -10.247 1.00 37.48 115 LEU B CA 1
ATOM 2154 C C . LEU B 1 118 ? 20.210 41.861 -10.147 1.00 36.54 115 LEU B C 1
ATOM 2155 O O . LEU B 1 118 ? 21.141 41.141 -10.482 1.00 40.87 115 LEU B O 1
ATOM 2160 N N . SER B 1 119 ? 20.392 43.094 -9.685 1.00 34.58 116 SER B N 1
ATOM 2161 C CA . SER B 1 119 ? 21.737 43.628 -9.507 1.00 37.12 116 SER B CA 1
ATOM 2162 C C . SER B 1 119 ? 22.511 42.821 -8.473 1.00 33.90 116 SER B C 1
ATOM 2163 O O . SER B 1 119 ? 23.734 42.727 -8.534 1.00 37.35 116 SER B O 1
ATOM 2166 N N . ALA B 1 120 ? 21.785 42.224 -7.538 1.00 34.76 117 ALA B N 1
ATOM 2167 C CA . ALA B 1 120 ? 22.403 41.517 -6.427 1.00 34.63 117 ALA B CA 1
ATOM 2168 C C . ALA B 1 120 ? 22.695 40.065 -6.769 1.00 30.75 117 ALA B C 1
ATOM 2169 O O . ALA B 1 120 ? 23.489 39.407 -6.093 1.00 31.67 117 ALA B O 1
ATOM 2171 N N . LYS B 1 121 ? 22.064 39.548 -7.816 1.00 27.29 118 LYS B N 1
ATOM 2172 C CA . LYS B 1 121 ? 22.229 38.131 -8.069 1.00 30.47 118 LYS B CA 1
ATOM 2173 C C . LYS B 1 121 ? 23.578 37.869 -8.744 1.00 23.85 118 LYS B C 1
ATOM 2174 O O . LYS B 1 121 ? 24.246 38.786 -9.223 1.00 25.03 118 LYS B O 1
ATOM 2180 N N . ARG B 1 122 ? 24.015 36.619 -8.696 1.00 18.72 119 ARG B N 1
ATOM 2181 C CA . ARG B 1 122 ? 25.262 36.231 -9.342 1.00 21.64 119 ARG B CA 1
ATOM 2182 C C . ARG B 1 122 ? 25.026 34.991 -10.183 1.00 23.01 119 ARG B C 1
ATOM 2183 O O . ARG B 1 122 ? 24.046 34.277 -9.966 1.00 21.46 119 ARG B O 1
ATOM 2191 N N . TYR B 1 123 ? 25.938 34.739 -11.123 1.00 18.67 120 TYR B N 1
ATOM 2192 C CA . TYR B 1 123 ? 25.871 33.574 -11.997 1.00 22.32 120 TYR B CA 1
ATOM 2193 C C . TYR B 1 123 ? 27.172 32.800 -11.920 1.00 19.63 120 TYR B C 1
ATOM 2194 O O . TYR B 1 123 ? 28.226 33.335 -12.245 1.00 21.54 120 TYR B O 1
ATOM 2203 N N . LEU B 1 124 ? 27.100 31.549 -11.493 1.00 15.48 121 LEU B N 1
ATOM 2204 C CA . LEU B 1 124 ? 28.272 30.684 -11.564 1.00 18.26 121 LEU B CA 1
ATOM 2205 C C . LEU B 1 124 ? 28.352 30.132 -12.974 1.00 26.89 121 LEU B C 1
ATOM 2206 O O . LEU B 1 124 ? 27.431 29.465 -13.460 1.00 21.80 121 LEU B O 1
ATOM 2211 N N . ILE B 1 125 ? 29.449 30.423 -13.649 1.00 20.89 122 ILE B N 1
ATOM 2212 C CA . ILE B 1 125 ? 29.587 29.990 -15.029 1.00 18.61 122 ILE B CA 1
ATOM 2213 C C . ILE B 1 125 ? 30.427 28.726 -15.046 1.00 23.51 122 ILE B C 1
ATOM 2214 O O . ILE B 1 125 ? 31.568 28.750 -14.576 1.00 19.27 122 ILE B O 1
ATOM 2219 N N . LEU B 1 126 ? 29.861 27.622 -15.540 1.00 16.79 123 LEU B N 1
ATOM 2220 C CA . LEU B 1 126 ? 30.657 26.423 -15.783 1.00 17.22 123 LEU B CA 1
ATOM 2221 C C . LEU B 1 126 ? 31.205 26.539 -17.199 1.00 20.13 123 LEU B C 1
ATOM 2222 O O . LEU B 1 126 ? 30.447 26.576 -18.152 1.00 19.45 123 LEU B O 1
ATOM 2227 N N . ILE B 1 127 ? 32.521 26.642 -17.323 1.00 22.88 124 ILE B N 1
ATOM 2228 C CA . ILE B 1 127 ? 33.143 26.848 -18.623 1.00 23.37 124 ILE B CA 1
ATOM 2229 C C . ILE B 1 127 ? 33.787 25.554 -19.083 1.00 20.30 124 ILE B C 1
ATOM 2230 O O . ILE B 1 127 ? 34.726 25.059 -18.470 1.00 18.90 124 ILE B O 1
ATOM 2235 N N . TYR B 1 128 ? 33.194 24.980 -20.121 1.00 18.86 125 TYR B N 1
ATOM 2236 C CA . TYR B 1 128 ? 33.567 23.664 -20.688 1.00 19.74 125 TYR B CA 1
ATOM 2237 C C . TYR B 1 128 ? 34.294 23.802 -22.032 1.00 21.48 125 TYR B C 1
ATOM 2238 O O . TYR B 1 128 ? 33.787 24.406 -22.952 1.00 19.31 125 TYR B O 1
ATOM 2247 N N . THR B 1 129 ? 35.456 23.176 -22.107 1.00 18.90 126 THR B N 1
ATOM 2248 C CA . THR B 1 129 ? 36.299 23.208 -23.315 1.00 19.56 126 THR B CA 1
ATOM 2249 C C . THR B 1 129 ? 36.007 21.983 -24.178 1.00 30.13 126 THR B C 1
ATOM 2250 O O . THR B 1 129 ? 36.092 20.880 -23.682 1.00 29.30 126 THR B O 1
ATOM 2254 N N . VAL B 1 130 ? 35.606 22.214 -25.412 1.00 26.17 127 VAL B N 1
ATOM 2255 C CA . VAL B 1 130 ? 35.461 21.112 -26.399 1.00 27.83 127 VAL B CA 1
ATOM 2256 C C . VAL B 1 130 ? 36.296 21.560 -27.604 1.00 23.10 127 VAL B C 1
ATOM 2257 O O . VAL B 1 130 ? 36.098 22.662 -28.045 1.00 23.21 127 VAL B O 1
ATOM 2261 N N . GLU B 1 131 ? 37.216 20.724 -28.067 1.00 23.71 128 GLU B N 1
ATOM 2262 C CA . GLU B 1 131 ? 38.146 21.128 -29.150 1.00 27.55 128 GLU B CA 1
ATOM 2263 C C . GLU B 1 131 ? 38.854 22.404 -28.672 1.00 28.82 128 GLU B C 1
ATOM 2264 O O . GLU B 1 131 ? 39.466 22.360 -27.639 1.00 27.00 128 GLU B O 1
ATOM 2270 N N . GLU B 1 132 ? 38.778 23.474 -29.445 1.00 20.71 129 GLU B N 1
ATOM 2271 C CA . GLU B 1 132 ? 39.360 24.778 -29.064 1.00 29.66 129 GLU B CA 1
ATOM 2272 C C . GLU B 1 132 ? 38.237 25.746 -28.664 1.00 27.04 129 GLU B C 1
ATOM 2273 O O . GLU B 1 132 ? 38.488 26.922 -28.607 1.00 25.74 129 GLU B O 1
ATOM 2279 N N . ALA B 1 133 ? 37.034 25.229 -28.455 1.00 22.43 130 ALA B N 1
ATOM 2280 C CA . ALA B 1 133 ? 35.879 26.072 -28.099 1.00 29.41 130 ALA B CA 1
ATOM 2281 C C . ALA B 1 133 ? 35.632 26.086 -26.590 1.00 38.27 130 ALA B C 1
ATOM 2282 O O . ALA B 1 133 ? 35.973 25.130 -25.930 1.00 27.00 130 ALA B O 1
ATOM 2284 N N . ARG B 1 134 ? 35.023 27.167 -26.119 1.00 26.41 131 ARG B N 1
ATOM 2285 C CA . ARG B 1 134 ? 34.628 27.331 -24.708 1.00 21.16 131 ARG B CA 1
ATOM 2286 C C . ARG B 1 134 ? 33.113 27.524 -24.677 1.00 26.81 131 ARG B C 1
ATOM 2287 O O . ARG B 1 134 ? 32.614 28.327 -25.435 1.00 23.60 131 ARG B O 1
ATOM 2295 N N . ILE B 1 135 ? 32.451 26.754 -23.837 1.00 20.91 132 ILE B N 1
ATOM 2296 C CA . ILE B 1 135 ? 31.014 26.838 -23.668 1.00 20.63 132 ILE B CA 1
ATOM 2297 C C . ILE B 1 135 ? 30.709 27.294 -22.247 1.00 22.70 132 ILE B C 1
ATOM 2298 O O . ILE B 1 135 ? 31.166 26.699 -21.274 1.00 23.09 132 ILE B O 1
ATOM 2303 N N . HIS B 1 136 ? 29.964 28.385 -22.148 1.00 18.10 133 HIS B N 1
ATOM 2304 C CA . HIS B 1 136 ? 29.762 29.072 -20.872 1.00 20.48 133 HIS B CA 1
ATOM 2305 C C . HIS B 1 136 ? 28.348 28.813 -20.360 1.00 22.25 133 HIS B C 1
ATOM 2306 O O . HIS B 1 136 ? 27.411 29.479 -20.775 1.00 23.27 133 HIS B O 1
ATOM 2313 N N . TYR B 1 137 ? 28.187 27.816 -19.496 1.00 21.13 134 TYR B N 1
ATOM 2314 C CA . TYR B 1 137 ? 26.870 27.504 -18.948 1.00 13.46 134 TYR B CA 1
ATOM 2315 C C . TYR B 1 137 ? 26.592 28.372 -17.705 1.00 22.13 134 TYR B C 1
ATOM 2316 O O . TYR B 1 137 ? 27.289 28.239 -16.705 1.00 20.29 134 TYR B O 1
ATOM 2325 N N . PRO B 1 138 ? 25.580 29.251 -17.750 1.00 22.21 135 PRO B N 1
ATOM 2326 C CA . PRO B 1 138 ? 25.379 30.141 -16.592 1.00 19.26 135 PRO B CA 1
ATOM 2327 C C . PRO B 1 138 ? 24.336 29.648 -15.576 1.00 21.35 135 PRO B C 1
ATOM 2328 O O . PRO B 1 138 ? 23.196 29.441 -15.936 1.00 22.67 135 PRO B O 1
ATOM 2332 N N . LEU B 1 139 ? 24.736 29.482 -14.318 1.00 20.52 136 LEU B N 1
ATOM 2333 C CA . LEU B 1 139 ? 23.819 29.066 -13.261 1.00 21.04 136 LEU B CA 1
ATOM 2334 C C . LEU B 1 139 ? 23.381 30.259 -12.418 1.00 20.48 136 LEU B C 1
ATOM 2335 O O . LEU B 1 139 ? 24.178 30.823 -11.680 1.00 22.83 136 LEU B O 1
ATOM 2340 N N . PRO B 1 140 ? 22.105 30.647 -12.518 1.00 22.77 137 PRO B N 1
ATOM 2341 C CA . PRO B 1 140 ? 21.683 31.833 -11.772 1.00 23.31 137 PRO B CA 1
ATOM 2342 C C . PRO B 1 140 ? 21.591 31.567 -10.267 1.00 28.68 137 PRO B C 1
ATOM 2343 O O . PRO B 1 140 ? 21.017 30.564 -9.844 1.00 25.13 137 PRO B O 1
ATOM 2347 N N . LEU B 1 141 ? 22.164 32.465 -9.469 1.00 20.79 138 LEU B N 1
ATOM 2348 C CA . LEU B 1 141 ? 22.197 32.288 -8.017 1.00 18.47 138 LEU B CA 1
ATOM 2349 C C . LEU B 1 141 ? 21.600 33.509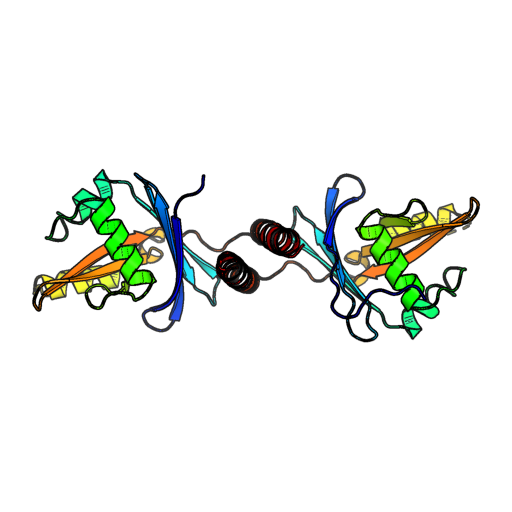 -7.304 1.00 18.71 138 LEU B C 1
ATOM 2350 O O . LEU B 1 141 ? 22.264 34.539 -7.169 1.00 19.80 138 LEU B O 1
ATOM 2355 N N . PRO B 1 142 ? 20.339 33.409 -6.857 1.00 22.77 139 PRO B N 1
ATOM 2356 C CA . PRO B 1 142 ? 19.755 34.527 -6.090 1.00 31.03 139 PRO B CA 1
ATOM 2357 C C . PRO B 1 142 ? 20.543 34.887 -4.832 1.00 26.76 139 PRO B C 1
ATOM 2358 O O . PRO B 1 142 ? 21.062 34.010 -4.156 1.00 23.83 139 PRO B O 1
ATOM 2362 N N . TYR B 1 143 ? 20.617 36.182 -4.538 1.00 23.06 140 TYR B N 1
ATOM 2363 C CA . TYR B 1 143 ? 21.257 36.694 -3.331 1.00 22.20 140 TYR B CA 1
ATOM 2364 C C . TYR B 1 143 ? 20.480 36.290 -2.077 1.00 24.53 140 TYR B C 1
ATOM 2365 O O . TYR B 1 143 ? 19.269 36.502 -1.998 1.00 19.83 140 TYR B O 1
ATOM 2374 N N . LEU B 1 144 ? 21.170 35.712 -1.098 1.00 25.17 141 LEU B N 1
ATOM 2375 C CA . LEU B 1 144 ? 20.524 35.294 0.154 1.00 28.01 141 LEU B CA 1
ATOM 2376 C C . LEU B 1 144 ? 20.727 36.270 1.306 1.00 32.11 141 LEU B C 1
ATOM 2377 O O . LEU B 1 144 ? 20.043 36.183 2.323 1.00 41.68 141 LEU B O 1
ATOM 2382 N N . GLY B 1 145 ? 21.679 37.181 1.162 1.00 23.56 142 GLY B N 1
ATOM 2383 C CA . GLY B 1 145 ? 22.054 38.034 2.274 1.00 32.91 142 GLY B CA 1
ATOM 2384 C C . GLY B 1 145 ? 23.132 37.363 3.108 1.00 30.98 142 GLY B C 1
ATOM 2385 O O . GLY B 1 145 ? 23.812 36.444 2.634 1.00 23.77 142 GLY B O 1
ATOM 2386 N N . LYS B 1 146 ? 23.288 37.825 4.348 1.00 24.41 143 LYS B N 1
ATOM 2387 C CA . LYS B 1 146 ? 24.281 37.287 5.273 1.00 23.07 143 LYS B CA 1
ATOM 2388 C C . LYS B 1 146 ? 23.664 36.279 6.257 1.00 27.84 143 LYS B C 1
ATOM 2389 O O . LYS B 1 146 ? 22.513 36.421 6.662 1.00 29.25 143 LYS B O 1
ATOM 2395 N N . PRO B 1 147 ? 24.433 35.254 6.646 1.00 27.44 144 PRO B N 1
ATOM 2396 C CA . PRO B 1 147 ? 23.850 34.196 7.475 1.00 21.68 144 PRO B CA 1
ATOM 2397 C C . PRO B 1 147 ? 23.730 34.563 8.963 1.00 21.48 144 PRO B C 1
ATOM 2398 O O . PRO B 1 147 ? 24.303 35.539 9.445 1.00 22.75 144 PRO B O 1
ATOM 2402 N N . ASP B 1 148 ? 22.967 33.746 9.681 1.00 23.14 145 ASP B N 1
ATOM 2403 C CA . ASP B 1 148 ? 22.600 34.018 11.060 1.00 22.95 145 ASP B CA 1
ATOM 2404 C C . ASP B 1 148 ? 23.602 33.418 12.069 1.00 25.08 145 ASP B C 1
ATOM 2405 O O . ASP B 1 148 ? 23.850 32.210 12.061 1.00 26.40 145 ASP B O 1
ATOM 2410 N N . PRO B 1 149 ? 24.176 34.263 12.936 1.00 32.35 146 PRO B N 1
ATOM 2411 C CA . PRO B 1 149 ? 25.157 33.815 13.935 1.00 30.84 146 PRO B CA 1
ATOM 2412 C C . PRO B 1 149 ? 24.687 32.629 14.787 1.00 26.90 146 PRO B C 1
ATOM 2413 O O . PRO B 1 149 ? 25.468 31.706 14.998 1.00 26.76 146 PRO B O 1
ATOM 2417 N N . ALA B 1 150 ? 23.445 32.646 15.266 1.00 22.29 147 ALA B N 1
ATOM 2418 C CA . ALA B 1 150 ? 22.955 31.532 16.091 1.00 27.46 147 ALA B CA 1
ATOM 2419 C C . ALA B 1 150 ? 22.940 30.238 15.291 1.00 27.34 147 ALA B C 1
ATOM 2420 O O . ALA B 1 150 ? 23.303 29.177 15.792 1.00 22.63 147 ALA B O 1
ATOM 2422 N N . GLU B 1 151 ? 22.529 30.334 14.033 1.00 26.33 148 GLU B N 1
ATOM 2423 C CA . GLU B 1 151 ? 22.474 29.153 13.180 1.00 33.19 148 GLU B CA 1
ATOM 2424 C C . GLU B 1 151 ? 23.871 28.626 12.867 1.00 24.90 148 GLU B C 1
ATOM 2425 O O . GLU B 1 151 ? 24.097 27.416 12.805 1.00 22.65 148 GLU B O 1
ATOM 2431 N N . LEU B 1 152 ? 24.814 29.533 12.672 1.00 23.27 149 LEU B N 1
ATOM 2432 C CA . LEU B 1 152 ? 26.183 29.112 12.382 1.00 19.53 149 LEU B CA 1
ATOM 2433 C C . LEU B 1 152 ? 26.837 28.480 13.610 1.00 22.85 149 LEU B C 1
ATOM 2434 O O . LEU B 1 152 ? 27.562 27.499 13.490 1.00 27.65 149 LEU B O 1
ATOM 2439 N N . GLN B 1 153 ? 26.563 29.031 14.790 1.00 22.00 150 GLN B N 1
ATOM 2440 C CA . GLN B 1 153 ? 27.129 28.473 16.014 1.00 24.01 150 GLN B CA 1
ATOM 2441 C C . GLN B 1 153 ? 26.586 27.064 16.259 1.00 24.74 150 GLN B C 1
ATOM 2442 O O . GLN B 1 153 ? 27.303 26.185 16.743 1.00 24.65 150 GLN B O 1
ATOM 2448 N N . LYS B 1 154 ? 25.327 26.850 15.885 1.00 23.57 151 LYS B N 1
ATOM 2449 C CA . LYS B 1 154 ? 24.711 25.535 15.990 1.00 22.36 151 LYS B CA 1
ATOM 2450 C C . LYS B 1 154 ? 25.464 24.536 15.130 1.00 28.59 151 LYS B C 1
ATOM 2451 O O . LYS B 1 154 ? 25.821 23.449 15.590 1.00 30.43 151 LYS B O 1
ATOM 2453 N N . GLU B 1 155 ? 25.687 24.908 13.871 1.00 27.51 152 GLU B N 1
ATOM 2454 C CA . GLU B 1 155 ? 26.423 24.063 12.951 1.00 25.34 152 GLU B CA 1
ATOM 2455 C C . GLU B 1 155 ? 27.835 23.796 13.489 1.00 24.08 152 GLU B C 1
ATOM 2456 O O . GLU B 1 155 ? 28.331 22.677 13.412 1.00 31.43 152 GLU B O 1
ATOM 2462 N N . ILE B 1 156 ? 28.467 24.821 14.047 1.00 21.55 153 ILE B N 1
ATOM 2463 C CA . ILE B 1 156 ? 29.830 24.687 14.567 1.00 18.77 153 ILE B CA 1
ATOM 2464 C C . ILE B 1 156 ? 29.883 23.685 15.711 1.00 25.44 153 ILE B C 1
ATOM 2465 O O . ILE B 1 156 ? 30.767 22.835 15.731 1.00 25.58 153 ILE B O 1
ATOM 2470 N N . ARG B 1 157 ? 28.928 23.817 16.616 1.00 30.90 154 ARG B N 1
ATOM 2471 C CA A ARG B 1 157 ? 28.910 22.814 17.761 0.33 28.85 154 ARG B CA 1
ATOM 2472 C CA B ARG B 1 157 ? 28.846 22.812 17.719 0.67 28.96 154 ARG B CA 1
ATOM 2473 C C . ARG B 1 157 ? 28.669 21.302 17.306 1.00 26.80 154 ARG B C 1
ATOM 2474 O O . ARG B 1 157 ? 29.287 20.253 17.726 1.00 29.53 154 ARG B O 1
ATOM 2489 N N . ALA B 1 158 ? 27.853 21.210 16.253 1.00 20.26 155 ALA B N 1
ATOM 2490 C CA . ALA B 1 158 ? 27.603 19.895 15.679 1.00 24.68 155 ALA B CA 1
ATOM 2491 C C . ALA B 1 158 ? 28.874 19.335 15.028 1.00 27.50 155 ALA B C 1
ATOM 2492 O O . ALA B 1 158 ? 29.209 18.161 15.183 1.00 27.40 155 ALA B O 1
ATOM 2494 N N . LEU B 1 159 ? 29.594 20.186 14.312 1.00 27.36 156 LEU B N 1
ATOM 2495 C CA . LEU B 1 159 ? 30.801 19.740 13.627 1.00 27.80 156 LEU B CA 1
ATOM 2496 C C . LEU B 1 159 ? 31.882 19.335 14.627 1.00 31.48 156 LEU B C 1
ATOM 2497 O O . LEU B 1 159 ? 32.562 18.332 14.430 1.00 28.86 156 LEU B O 1
ATOM 2502 N N . ARG B 1 160 ? 32.033 20.116 15.698 1.00 25.87 157 ARG B N 1
ATOM 2503 C CA . ARG B 1 160 ? 33.034 19.826 16.724 1.00 30.37 157 ARG B CA 1
ATOM 2504 C C . ARG B 1 160 ? 32.719 18.529 17.436 1.00 32.82 157 ARG B C 1
ATOM 2505 O O . ARG B 1 160 ? 33.613 17.739 17.736 1.00 30.68 157 ARG B O 1
ATOM 2513 N N . SER B 1 161 ? 31.437 18.317 17.714 1.00 27.08 158 SER B N 1
ATOM 2514 C CA . SER B 1 161 ? 31.002 17.104 18.392 1.00 37.00 158 SER B CA 1
ATOM 2515 C C . SER B 1 161 ? 31.292 15.866 17.527 1.00 34.74 158 SER B C 1
ATOM 2516 O O . SER B 1 161 ? 31.695 14.825 18.042 1.00 35.27 158 SER B O 1
ATOM 2519 N N . GLU B 1 162 ? 31.117 15.987 16.214 1.00 37.79 159 GLU B N 1
ATOM 2520 C CA . GLU B 1 162 ? 31.431 14.877 15.325 1.00 35.41 159 GLU B CA 1
ATOM 2521 C C . GLU B 1 162 ? 32.942 14.623 15.315 1.00 34.66 159 GLU B C 1
ATOM 2522 O O . GLU B 1 162 ? 33.380 13.476 15.323 1.00 37.13 159 GLU B O 1
ATOM 2524 N N . LEU B 1 163 ? 33.734 15.694 15.313 1.00 30.94 160 LEU B N 1
ATOM 2525 C CA . LEU B 1 163 ? 35.187 15.570 15.468 1.00 39.92 160 LEU B CA 1
ATOM 2526 C C . LEU B 1 163 ? 35.542 14.857 16.764 1.00 41.11 160 LEU B C 1
ATOM 2527 O O . LEU B 1 163 ? 36.384 13.955 16.785 1.00 47.82 160 LEU B O 1
ATOM 2532 N N . LYS B 1 164 ? 34.864 15.272 17.825 1.00 43.46 161 LYS B N 1
ATOM 2533 C CA . LYS B 1 164 ? 35.090 14.730 19.180 1.00 40.92 161 LYS B CA 1
ATOM 2534 C C . LYS B 1 164 ? 34.752 13.239 19.189 1.00 45.16 161 LYS B C 1
ATOM 2535 O O . LYS B 1 164 ? 35.576 12.473 19.629 1.00 50.87 161 LYS B O 1
ATOM 2541 N N . THR B 1 165 ? 33.620 12.853 18.608 1.00 44.45 162 THR B N 1
ATOM 2542 C CA . THR B 1 165 ? 33.181 11.461 18.593 1.00 52.69 162 THR B CA 1
ATOM 2543 C C . THR B 1 165 ? 34.169 10.586 17.835 1.00 60.01 162 THR B C 1
ATOM 2544 O O . THR B 1 165 ? 34.721 9.641 18.394 1.00 62.29 162 THR B O 1
ATOM 2546 N N . LEU B 1 166 ? 34.397 10.921 16.568 1.00 63.27 163 LEU B N 1
ATOM 2547 C CA . LEU B 1 166 ? 35.288 10.148 15.703 1.00 73.04 163 LEU B CA 1
ATOM 2548 C C . LEU B 1 166 ? 36.717 10.044 16.255 1.00 85.18 163 LEU B C 1
ATOM 2549 O O . LEU B 1 166 ? 37.445 9.103 15.935 1.00 92.30 163 LEU B O 1
ATOM 2551 N N . GLY B 1 167 ? 37.112 11.003 17.086 1.00 83.71 164 GLY B N 1
ATOM 2552 C CA . GLY B 1 167 ? 38.424 10.971 17.706 1.00 83.96 164 GLY B CA 1
ATOM 2553 C C . GLY B 1 167 ? 38.546 9.857 18.729 1.00 85.58 164 GLY B C 1
ATOM 2554 O O . GLY B 1 167 ? 39.594 9.222 18.848 1.00 87.48 164 GLY B O 1
ATOM 2555 N N . LEU B 1 168 ? 37.466 9.618 19.468 1.00 82.92 165 LEU B N 1
ATOM 2556 C CA . LEU B 1 168 ? 37.439 8.581 20.495 1.00 76.26 165 LEU B CA 1
ATOM 2557 C C . LEU B 1 168 ? 37.063 7.219 19.917 1.00 69.65 165 LEU B C 1
ATOM 2558 O O . LEU B 1 168 ? 37.930 6.397 19.620 1.00 65.92 165 LEU B O 1
#

Nearest PDB structures (foldseek):
  6hxv-assembly1_A  TM=1.006E+00  e=2.811E-28  Danio rerio
  6hxy-assembly1_B-2  TM=9.608E-01  e=1.212E-23  Danio rerio
  6hxy-assembly1_A-2  TM=9.746E-01  e=6.682E-23  Danio rerio
  6hxt-assembly2_C  TM=9.488E-01  e=4.543E-15  Homo sapiens
  6hxt-assembly2_B  TM=9.373E-01  e=4.272E-14  Homo sapiens

GO terms:
  GO:0042802 identical protein binding (F, IMP)

Organism: Danio rerio (NCBI:txid7955)

Foldseek 3Di:
DAFDDAADKDWDWDDAPHFIKIWIWHHHPQKIKIKIAGPPPQWIWIDIDGQVRQQVLCVVLPHGDGPGRVSRLVVCQRVVPDPQKHKHKAAPVRVVVVVVVVPDDDDDDPFSRQKMWIWIWGDDPNDTGTRTDIITIDGHDDPVVVVVVVVVVVVVVVVVVVD/DFFDKDWDWDDAPHFIKIWMWGDDPFKIKIKIAGPVPQWIWIDMDGQVRQQVLCVVLPHGDGPVRVSVLVVCQRVVVDPFKHKHKAAPVVVQVVVCVVVVHDDDDADPQSRQKMWIWIWGDDPNDTGTRTDIITTDGHDDPVVVVVVVVVVVVVVVVVVD